Protein AF-U6L3A8-F1 (afdb_monomer_lite)

Radius of gyration: 32.04 Å; chains: 1; bounding box: 57×109×54 Å

Foldseek 3Di:
DPPVPVVVVPPDDDDDPDPVNVVVVVVVVVVVVVVVVVVVVVVVVVCVVVVHDPVRVVVVLVVCCVPPPVNVQQVVLVVVLVVCVVVVHHRDHGPDDDDPVCDPVNVVVLVVQLVVQLVVVVVVLVVVADPCCVDPVNVDPVSVVSSVVSSVVSNVVSVVVVVVVVVVVVVVVVVVVVVVVVVVVVVVVVVVVVVVVVVVVVPPVVVVPD

Organism: Eimeria tenella (NCBI:txid5802)

pLDDT: mean 77.24, std 14.74, range [38.75, 93.12]

Sequence (210 aa):
MTSNLLSSLNAKGRGRGGPQALRETMEAMSLQRMLLARLEAAEAAVLKRDNLSPRVFDSRCSRLAKTNPEVKELVAGLRQMYEDAMQGTLPLLPGLEVPEELTQERVLQILHKIQRRKEQKFKEILQATTERELSPEGASTAVTAQLQESNTEAEKSVLQEEQLLLQHERKQQQQQQQQQQRQQQEVELTPMVFLQAIAKHCRDPAFKAK

Secondary structure (DSSP, 8-state):
---STTGGGGSS-S----HHHHHHHHHHHHHHHHHHHHHHHHHHHHHHHTT--HHHHHHHHHHHHHH-HHHHHHHHHHHHHHHHHHHTS-PPPTT-PPPTT--HHHHHHHHHHHHHHHHHHHHHHHHHS-TTTTSTTT--HHHHHHHHHHHHHHHHHHHHHHHHHHHHHHHHHHHHHHHHHHHHHHHHHHHHHHHHHHHHHHT-TTGGG-

Structure (mmCIF, N/CA/C/O backbone):
data_AF-U6L3A8-F1
#
_entry.id   AF-U6L3A8-F1
#
loop_
_atom_site.group_PDB
_atom_site.id
_atom_site.type_symbol
_atom_site.label_atom_id
_atom_site.label_alt_id
_atom_site.label_comp_id
_atom_site.label_asym_id
_atom_site.label_entity_id
_atom_site.label_seq_id
_atom_site.pdbx_PDB_ins_code
_atom_site.Cartn_x
_atom_site.Cartn_y
_atom_site.Cartn_z
_atom_site.occupancy
_atom_site.B_iso_or_equiv
_atom_site.auth_seq_id
_atom_site.auth_comp_id
_atom_site.auth_asym_id
_atom_site.auth_atom_id
_atom_site.pdbx_PDB_model_num
ATOM 1 N N . MET A 1 1 ? 6.204 20.817 -17.358 1.00 40.56 1 MET A N 1
ATOM 2 C CA . MET A 1 1 ? 4.774 20.455 -17.469 1.00 40.56 1 MET A CA 1
ATOM 3 C C . MET A 1 1 ? 4.137 20.460 -16.078 1.00 40.56 1 MET A C 1
ATOM 5 O O . MET A 1 1 ? 3.848 19.411 -15.531 1.00 40.56 1 MET A O 1
ATOM 9 N N . THR A 1 2 ? 3.976 21.636 -15.467 1.00 42.34 2 THR A N 1
ATOM 10 C CA . THR A 1 2 ? 3.494 21.817 -14.076 1.00 42.34 2 THR A CA 1
ATOM 11 C C . THR A 1 2 ? 2.119 22.498 -14.016 1.00 42.34 2 THR A C 1
ATOM 13 O O . THR A 1 2 ? 1.678 22.932 -12.959 1.00 42.34 2 THR A O 1
ATOM 16 N N . SER A 1 3 ? 1.426 22.607 -15.154 1.00 44.12 3 SER A N 1
ATOM 17 C CA . SER A 1 3 ? 0.266 23.497 -15.306 1.00 44.12 3 SER A CA 1
ATOM 18 C C . SER A 1 3 ? -1.083 22.905 -14.870 1.00 44.12 3 SER A C 1
ATOM 20 O O . SER A 1 3 ? -2.064 23.640 -14.863 1.00 44.12 3 SER A O 1
ATOM 22 N N . ASN A 1 4 ? -1.168 21.620 -14.508 1.00 47.16 4 ASN A N 1
ATOM 23 C CA . ASN A 1 4 ? -2.472 20.946 -14.379 1.00 47.16 4 ASN A CA 1
ATOM 24 C C . ASN A 1 4 ? -3.002 20.825 -12.939 1.00 47.16 4 ASN A C 1
ATOM 26 O O . ASN A 1 4 ? -4.183 20.548 -12.758 1.00 47.16 4 ASN A O 1
ATOM 30 N N . LEU A 1 5 ? -2.180 21.071 -11.910 1.00 46.97 5 LEU A N 1
ATOM 31 C CA . LEU A 1 5 ? -2.615 20.968 -10.505 1.00 46.97 5 LEU A CA 1
ATOM 32 C C . LEU A 1 5 ? -3.339 22.223 -9.989 1.00 46.97 5 LEU A C 1
ATOM 34 O O . LEU A 1 5 ? -4.067 22.147 -9.007 1.00 46.97 5 LEU A O 1
ATOM 38 N N . LEU A 1 6 ? -3.185 23.369 -10.661 1.00 46.56 6 LEU A N 1
ATOM 39 C CA . LEU A 1 6 ? -3.931 24.592 -10.331 1.00 46.56 6 LEU A CA 1
ATOM 40 C C . LEU A 1 6 ? -5.336 24.604 -10.955 1.00 46.56 6 LEU A C 1
ATOM 42 O O . LEU A 1 6 ? -6.224 25.302 -10.474 1.00 46.56 6 LEU A O 1
ATOM 46 N N . SER A 1 7 ? -5.560 23.819 -12.010 1.00 44.38 7 SER A N 1
ATOM 47 C CA . SER A 1 7 ? -6.819 23.794 -12.764 1.00 44.38 7 SER A CA 1
ATOM 48 C C . SER A 1 7 ? -7.936 23.033 -12.041 1.00 44.38 7 SER A C 1
ATOM 50 O O . SER A 1 7 ? -9.111 23.342 -12.231 1.00 44.38 7 SER A O 1
ATOM 52 N N . SER A 1 8 ? -7.591 22.073 -11.177 1.00 43.50 8 SER A N 1
ATOM 53 C CA . SER A 1 8 ? -8.555 21.291 -10.390 1.00 43.50 8 SER A CA 1
ATOM 54 C C . SER A 1 8 ? -9.161 22.064 -9.210 1.00 43.50 8 SER A C 1
ATOM 56 O O . SER A 1 8 ? -10.187 21.643 -8.677 1.00 43.50 8 SER A O 1
ATOM 58 N N . LEU A 1 9 ? -8.604 23.227 -8.843 1.00 47.00 9 LEU A N 1
ATOM 59 C CA . LEU A 1 9 ? -9.111 24.075 -7.754 1.00 47.00 9 LEU A CA 1
ATOM 60 C C . LEU A 1 9 ? -10.377 24.869 -8.119 1.00 47.00 9 LEU A C 1
ATOM 62 O O . LEU A 1 9 ? -11.102 25.292 -7.224 1.00 47.00 9 LEU A O 1
ATOM 66 N N . ASN A 1 10 ? -10.690 25.042 -9.409 1.00 42.69 10 ASN A N 1
ATOM 67 C CA . ASN A 1 10 ? -11.867 25.812 -9.837 1.00 42.69 10 ASN A CA 1
ATOM 68 C C . ASN A 1 10 ? -13.128 24.967 -10.085 1.00 42.69 10 ASN A C 1
ATOM 70 O O . ASN A 1 10 ? -14.202 25.532 -10.281 1.00 42.69 10 ASN A O 1
ATOM 74 N N . ALA A 1 11 ? -13.035 23.632 -10.082 1.00 45.44 11 ALA A N 1
ATOM 75 C CA . ALA A 1 11 ? -14.128 22.774 -10.553 1.00 45.44 11 ALA A CA 1
ATOM 76 C C . ALA A 1 11 ? -15.026 22.176 -9.454 1.00 45.44 11 ALA A C 1
ATOM 78 O O . ALA A 1 11 ? -15.997 21.494 -9.778 1.00 45.44 11 ALA A O 1
ATOM 79 N N . LYS A 1 12 ? -14.769 22.420 -8.161 1.00 45.09 12 LYS A N 1
ATOM 80 C CA . LYS A 1 12 ? -15.583 21.822 -7.090 1.00 45.09 12 LYS A CA 1
ATOM 81 C C . LYS A 1 12 ? -16.014 22.857 -6.055 1.00 45.09 12 LYS A C 1
ATOM 83 O O . LYS A 1 12 ? -15.289 23.166 -5.127 1.00 45.09 12 LYS A O 1
ATOM 88 N N . GLY A 1 13 ? -17.227 23.370 -6.273 1.00 38.75 13 GLY A N 1
ATOM 89 C CA . GLY A 1 13 ? -18.189 23.770 -5.243 1.00 38.75 13 GLY A CA 1
ATOM 90 C C . GLY A 1 13 ? -17.737 24.800 -4.207 1.00 38.75 13 GLY A C 1
ATOM 91 O O . GLY A 1 13 ? -17.035 24.476 -3.263 1.00 38.75 13 GLY A O 1
ATOM 92 N N . ARG A 1 14 ? -18.273 26.020 -4.341 1.00 44.62 14 ARG A N 1
ATOM 93 C CA . ARG A 1 14 ? -18.441 27.060 -3.305 1.00 44.62 14 ARG A CA 1
ATOM 94 C C . ARG A 1 14 ? -18.271 26.557 -1.857 1.00 44.62 14 ARG A C 1
ATOM 96 O O . ARG A 1 14 ? -19.239 26.215 -1.188 1.00 44.62 14 ARG A O 1
ATOM 103 N N . GLY A 1 15 ? -17.047 26.621 -1.359 1.00 41.12 15 GLY A N 1
ATOM 104 C CA . GLY A 1 15 ? -16.695 26.480 0.046 1.00 41.12 15 GLY A CA 1
ATOM 105 C C . GLY A 1 15 ? -15.357 27.175 0.225 1.00 41.12 15 GLY A C 1
ATOM 106 O O . GLY A 1 15 ? -14.374 26.781 -0.390 1.00 41.12 15 GLY A O 1
ATOM 107 N N . ARG A 1 16 ? -15.333 28.288 0.962 1.00 44.75 16 ARG A N 1
ATOM 108 C CA . ARG A 1 16 ? -14.124 29.091 1.178 1.00 44.75 16 ARG A CA 1
ATOM 109 C C . ARG A 1 16 ? -13.019 28.198 1.753 1.00 44.75 16 ARG A C 1
ATOM 111 O O . ARG A 1 16 ? -13.125 27.782 2.902 1.00 44.75 16 ARG A O 1
ATOM 118 N N . GLY A 1 17 ? -11.968 27.933 0.977 1.00 44.31 17 GLY A N 1
ATOM 119 C CA . GLY A 1 17 ? -10.733 27.352 1.496 1.00 44.31 17 GLY A CA 1
ATOM 120 C C . GLY A 1 17 ? -10.137 28.320 2.513 1.00 44.31 17 GLY A C 1
ATOM 121 O O . GLY A 1 17 ? -9.684 29.404 2.148 1.00 44.31 17 GLY A O 1
ATOM 122 N N . GLY A 1 18 ? -10.231 27.982 3.797 1.00 50.25 18 GLY A N 1
ATOM 123 C CA . GLY A 1 18 ? -9.661 28.790 4.867 1.00 50.25 18 GLY A CA 1
ATOM 124 C C . GLY A 1 18 ? -8.124 28.803 4.818 1.00 50.25 18 GLY A C 1
ATOM 125 O O . GLY A 1 18 ? -7.518 27.949 4.167 1.00 50.25 18 GLY A O 1
ATOM 126 N N . PRO A 1 19 ? -7.470 29.730 5.542 1.00 57.72 19 PRO A N 1
ATOM 127 C CA . PRO A 1 19 ? -6.007 29.828 5.613 1.00 57.72 19 PRO A CA 1
ATOM 128 C C . PRO A 1 19 ? -5.298 28.527 6.046 1.00 57.72 19 PRO A C 1
ATOM 130 O O . PRO A 1 19 ? -4.136 28.327 5.703 1.00 57.72 19 PRO A O 1
ATOM 133 N N . GLN A 1 20 ? -5.995 27.615 6.736 1.00 53.12 20 GLN A N 1
ATOM 134 C CA . GLN A 1 20 ? -5.489 26.279 7.086 1.00 53.12 20 GLN A CA 1
ATOM 135 C C . GLN A 1 20 ? -5.298 25.358 5.871 1.00 53.12 20 GLN A C 1
ATOM 137 O O . GLN A 1 20 ? -4.241 24.751 5.753 1.00 53.12 20 GLN A O 1
ATOM 142 N N . ALA A 1 21 ? -6.234 25.331 4.915 1.00 58.06 21 ALA A N 1
ATOM 143 C CA . ALA A 1 21 ? -6.099 24.512 3.704 1.00 58.06 21 ALA A CA 1
ATOM 144 C C . ALA A 1 21 ? -4.911 24.975 2.838 1.00 58.06 21 ALA A C 1
ATOM 146 O O . ALA A 1 21 ? -4.171 24.171 2.276 1.00 58.06 21 ALA A O 1
ATOM 147 N N . LEU A 1 22 ? -4.674 26.290 2.779 1.00 62.28 22 LEU A N 1
ATOM 148 C CA . LEU A 1 22 ? -3.492 26.854 2.121 1.00 62.28 22 LEU A CA 1
ATOM 149 C C . LEU A 1 22 ? -2.195 26.434 2.825 1.00 62.28 22 LEU A C 1
ATOM 151 O O . LEU A 1 22 ? -1.239 26.045 2.161 1.00 62.28 22 LEU A O 1
ATOM 155 N N . ARG A 1 23 ? -2.166 26.444 4.159 1.00 63.69 23 ARG A N 1
ATOM 156 C CA . ARG A 1 23 ? -0.999 26.005 4.931 1.00 63.69 23 ARG A CA 1
ATOM 157 C C . ARG A 1 23 ? -0.697 24.517 4.731 1.00 63.69 23 ARG A C 1
ATOM 159 O O . ARG A 1 23 ? 0.444 24.178 4.440 1.00 63.69 23 ARG A O 1
ATOM 166 N N . GLU A 1 24 ? -1.710 23.659 4.790 1.00 63.34 24 GLU A N 1
ATOM 167 C CA . GLU A 1 24 ? -1.572 22.214 4.557 1.00 63.34 24 GLU A CA 1
ATOM 168 C C . GLU A 1 24 ? -1.047 21.912 3.145 1.00 63.34 24 GLU A C 1
ATOM 170 O O . GLU A 1 24 ? -0.140 21.097 2.973 1.00 63.34 24 GLU A O 1
ATOM 175 N N . THR A 1 25 ? -1.539 22.626 2.124 1.00 68.75 25 THR A N 1
ATOM 176 C CA . THR A 1 25 ? -1.018 22.478 0.753 1.00 68.75 25 THR A CA 1
ATOM 177 C C . THR A 1 25 ? 0.433 22.946 0.621 1.00 68.75 25 THR A C 1
ATOM 179 O O . THR A 1 25 ? 1.223 22.304 -0.073 1.00 68.75 25 THR A O 1
ATOM 182 N N . MET A 1 26 ? 0.824 24.023 1.309 1.00 67.69 26 MET A N 1
ATOM 183 C CA . MET A 1 26 ? 2.212 24.493 1.322 1.00 67.69 26 MET A CA 1
ATOM 184 C C . MET A 1 26 ? 3.149 23.517 2.042 1.00 67.69 26 MET A C 1
ATOM 186 O O . MET A 1 26 ? 4.251 23.260 1.555 1.00 67.69 26 MET A O 1
ATOM 190 N N . GLU A 1 27 ? 2.718 22.946 3.166 1.00 73.25 27 GLU A N 1
ATOM 191 C CA . GLU A 1 27 ? 3.478 21.944 3.919 1.00 73.25 27 GLU A CA 1
ATOM 192 C C . GLU A 1 27 ? 3.648 20.649 3.106 1.00 73.25 27 GLU A C 1
ATOM 194 O O . GLU A 1 27 ? 4.766 20.138 2.987 1.00 73.25 27 GLU A O 1
ATOM 199 N N . ALA A 1 28 ? 2.587 20.180 2.438 1.00 72.94 28 ALA A N 1
ATOM 200 C CA . ALA A 1 28 ? 2.649 19.033 1.531 1.00 72.94 28 ALA A CA 1
ATOM 201 C C . ALA A 1 28 ? 3.599 19.276 0.343 1.00 72.94 28 ALA A C 1
ATOM 203 O O . ALA A 1 28 ? 4.427 18.419 0.024 1.00 72.94 28 ALA A O 1
ATOM 204 N N . MET A 1 29 ? 3.545 20.459 -0.281 1.00 74.44 29 MET A N 1
ATOM 205 C CA . MET A 1 29 ? 4.478 20.827 -1.354 1.00 74.44 29 MET A CA 1
ATOM 206 C C . MET A 1 29 ? 5.928 20.914 -0.862 1.00 74.44 29 MET A C 1
ATOM 208 O O . MET A 1 29 ? 6.849 20.520 -1.580 1.00 74.44 29 MET A O 1
ATOM 212 N N . SER A 1 30 ? 6.148 21.406 0.360 1.00 77.44 30 SER A N 1
ATOM 213 C CA . SER A 1 30 ? 7.479 21.472 0.975 1.00 77.44 30 SER A CA 1
ATOM 214 C C . SER A 1 30 ? 8.069 20.074 1.185 1.00 77.44 30 SER A C 1
ATOM 216 O O . SER A 1 30 ? 9.208 19.812 0.791 1.00 77.44 30 SER A O 1
ATOM 218 N N . LEU A 1 31 ? 7.268 19.141 1.710 1.00 77.19 31 LEU A N 1
ATOM 219 C CA . LEU A 1 31 ? 7.648 17.734 1.865 1.00 77.19 31 LEU A CA 1
ATOM 220 C C . LEU A 1 31 ? 7.972 17.072 0.523 1.00 77.19 31 LEU A C 1
ATOM 222 O O . LEU A 1 31 ? 9.020 16.438 0.390 1.00 77.19 31 LEU A O 1
ATOM 226 N N . GLN A 1 32 ? 7.121 17.259 -0.489 1.00 79.56 32 GLN A N 1
ATOM 227 C CA . GLN A 1 32 ? 7.372 16.735 -1.836 1.00 79.56 32 GLN A CA 1
ATOM 228 C C . GLN A 1 32 ? 8.692 17.261 -2.407 1.00 79.56 32 GLN A C 1
ATOM 230 O O . GLN A 1 32 ? 9.489 16.496 -2.948 1.00 79.56 32 GLN A O 1
ATOM 235 N N . ARG A 1 33 ? 8.967 18.557 -2.237 1.00 82.31 33 ARG A N 1
ATOM 236 C CA . ARG A 1 33 ? 10.204 19.179 -2.715 1.00 82.31 33 ARG A CA 1
ATOM 237 C C . ARG A 1 33 ? 11.438 18.671 -1.972 1.00 82.31 33 ARG A C 1
ATOM 239 O O . ARG A 1 33 ? 12.468 18.449 -2.602 1.00 82.31 33 ARG A O 1
ATOM 246 N N . MET A 1 34 ? 11.336 18.452 -0.662 1.00 86.12 34 MET A N 1
ATOM 247 C CA . MET A 1 34 ? 12.413 17.855 0.132 1.00 86.12 34 MET A CA 1
ATOM 248 C C . MET A 1 34 ? 12.728 16.428 -0.340 1.00 86.12 34 MET A C 1
ATOM 250 O O . MET A 1 34 ? 13.897 16.085 -0.512 1.00 86.12 34 MET A O 1
ATOM 254 N N . LEU A 1 35 ? 11.703 15.605 -0.580 1.00 83.25 35 LEU A N 1
ATOM 255 C CA . LEU A 1 35 ? 11.878 14.238 -1.077 1.00 83.25 35 LEU A CA 1
ATOM 256 C C . LEU A 1 35 ? 12.526 14.219 -2.464 1.00 83.25 35 LEU A C 1
ATOM 258 O O . LEU A 1 35 ? 13.491 13.484 -2.665 1.00 83.25 35 LEU A O 1
ATOM 262 N N . LEU A 1 36 ? 12.057 15.067 -3.383 1.00 83.38 36 LEU A N 1
ATOM 263 C CA . LEU A 1 36 ? 12.663 15.217 -4.709 1.00 83.38 36 LEU A CA 1
ATOM 264 C C . LEU A 1 36 ? 14.135 15.624 -4.611 1.00 83.38 36 LEU A C 1
ATOM 266 O O . LEU A 1 36 ? 14.980 14.972 -5.212 1.00 83.38 36 LEU A O 1
ATOM 270 N N . ALA A 1 37 ? 14.466 16.612 -3.777 1.00 86.38 37 ALA A N 1
ATOM 271 C CA . ALA A 1 37 ? 15.849 17.044 -3.589 1.00 86.38 37 ALA A CA 1
ATOM 272 C C . ALA A 1 37 ? 16.752 15.920 -3.046 1.00 86.38 37 ALA A C 1
ATOM 274 O O . ALA A 1 37 ? 17.908 15.793 -3.449 1.00 86.38 37 ALA A O 1
ATOM 275 N N . ARG A 1 38 ? 16.236 15.073 -2.143 1.00 88.88 38 ARG A N 1
ATOM 276 C CA . ARG A 1 38 ? 16.978 13.904 -1.640 1.00 88.88 38 ARG A CA 1
ATOM 277 C C . ARG A 1 38 ? 17.195 12.853 -2.724 1.00 88.88 38 ARG A C 1
ATOM 279 O O . ARG A 1 38 ? 18.276 12.268 -2.772 1.00 88.88 38 ARG A O 1
ATOM 286 N N . LEU A 1 39 ? 16.197 12.619 -3.573 1.00 86.56 39 LEU A N 1
ATOM 287 C CA . LEU A 1 39 ? 16.307 11.694 -4.700 1.00 86.56 39 LEU A CA 1
ATOM 288 C C . LEU A 1 39 ? 17.318 12.200 -5.734 1.00 86.56 39 LEU A C 1
ATOM 290 O O . LEU A 1 39 ? 18.220 11.454 -6.101 1.00 86.56 39 LEU A O 1
ATOM 294 N N . GLU A 1 40 ? 17.244 13.476 -6.113 1.00 89.38 40 GLU A N 1
ATOM 295 C CA . GLU A 1 40 ? 18.197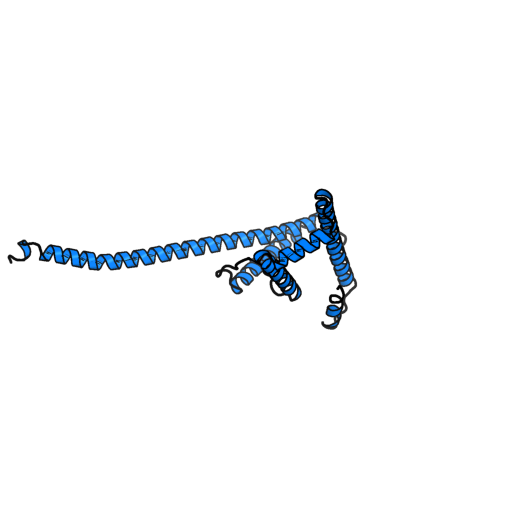 14.116 -7.028 1.00 89.38 40 GLU A CA 1
ATOM 296 C C . GLU A 1 40 ? 19.633 14.062 -6.482 1.00 89.38 40 GLU A C 1
ATOM 298 O O . GLU A 1 40 ? 20.578 13.767 -7.214 1.00 89.38 40 GLU A O 1
ATOM 303 N N . ALA A 1 41 ? 19.817 14.294 -5.177 1.00 90.19 41 ALA A N 1
ATOM 304 C CA . ALA A 1 41 ? 21.125 14.192 -4.536 1.00 90.19 41 ALA A CA 1
ATOM 305 C C . ALA A 1 41 ? 21.673 12.755 -4.549 1.00 90.19 41 ALA A C 1
ATOM 307 O O . ALA A 1 41 ? 22.864 12.551 -4.805 1.00 90.19 41 ALA A O 1
ATOM 308 N N . ALA A 1 42 ? 20.819 11.760 -4.290 1.00 88.25 42 ALA A N 1
ATOM 309 C CA . ALA A 1 42 ? 21.193 10.350 -4.344 1.00 88.25 42 ALA A CA 1
ATOM 310 C C . ALA A 1 42 ? 21.557 9.918 -5.773 1.00 88.25 42 ALA A C 1
ATOM 312 O O . ALA A 1 42 ? 22.589 9.278 -5.975 1.00 88.25 42 ALA A O 1
ATOM 313 N N . GLU A 1 43 ? 20.765 10.324 -6.767 1.00 87.56 43 GLU A N 1
ATOM 314 C CA . GLU A 1 43 ? 21.047 10.078 -8.181 1.00 87.56 43 GLU A CA 1
ATOM 315 C C . GLU A 1 43 ? 22.388 10.701 -8.585 1.00 87.56 43 GLU A C 1
ATOM 317 O O . GLU A 1 43 ? 23.261 10.014 -9.117 1.00 87.56 43 GLU A O 1
ATOM 322 N N . ALA A 1 44 ? 22.616 11.972 -8.243 1.00 88.81 44 ALA A N 1
ATOM 323 C CA . ALA A 1 44 ? 23.873 12.654 -8.526 1.00 88.81 44 ALA A CA 1
ATOM 324 C C . ALA A 1 44 ? 25.083 11.962 -7.873 1.00 88.81 44 ALA A C 1
ATOM 326 O O . ALA A 1 44 ? 26.166 11.942 -8.460 1.00 88.81 44 ALA A O 1
ATOM 327 N N . ALA A 1 45 ? 24.924 11.385 -6.677 1.00 90.06 45 ALA A N 1
ATOM 328 C CA . ALA A 1 45 ? 25.983 10.630 -6.010 1.00 90.06 45 ALA A CA 1
ATOM 329 C C . ALA A 1 45 ? 26.328 9.332 -6.759 1.00 90.06 45 ALA A C 1
ATOM 331 O O . ALA A 1 45 ? 27.509 9.039 -6.953 1.00 90.06 45 ALA A O 1
ATOM 332 N N . VAL A 1 46 ? 25.320 8.588 -7.228 1.00 89.06 46 VAL A N 1
ATOM 333 C CA . VAL A 1 46 ? 25.516 7.368 -8.033 1.00 89.06 46 VAL A CA 1
ATOM 334 C C . VAL A 1 46 ? 26.167 7.705 -9.375 1.00 89.06 46 VAL A C 1
ATOM 336 O O . VAL A 1 46 ? 27.171 7.097 -9.742 1.00 89.06 46 VAL A O 1
ATOM 339 N N . LEU A 1 47 ? 25.665 8.731 -10.069 1.00 90.81 47 LEU A N 1
ATOM 340 C CA . LEU A 1 47 ? 26.213 9.183 -11.350 1.00 90.81 47 LEU A CA 1
ATOM 341 C C . LEU A 1 47 ? 27.679 9.618 -11.233 1.00 90.81 47 LEU A C 1
ATOM 343 O O . LEU A 1 47 ? 28.490 9.270 -12.090 1.00 90.81 47 LEU A O 1
ATOM 347 N N . LYS A 1 48 ? 28.036 10.334 -10.158 1.00 91.44 48 LYS A N 1
ATOM 348 C CA . LYS A 1 48 ? 29.426 10.722 -9.874 1.00 91.44 48 LYS A CA 1
ATOM 349 C C . LYS A 1 48 ? 30.313 9.518 -9.577 1.00 91.44 48 LYS A C 1
ATOM 351 O O . LYS A 1 48 ? 31.428 9.470 -10.084 1.00 91.44 48 LYS A O 1
ATOM 356 N N . ARG A 1 49 ? 29.838 8.561 -8.772 1.00 91.69 49 ARG A N 1
ATOM 357 C CA . ARG A 1 49 ? 30.608 7.356 -8.422 1.00 91.69 49 ARG A CA 1
ATOM 358 C C . ARG A 1 49 ? 30.971 6.541 -9.660 1.00 91.69 49 ARG A C 1
ATOM 360 O O . ARG A 1 49 ? 32.103 6.084 -9.777 1.00 91.69 49 ARG A O 1
ATOM 367 N N . ASP A 1 50 ? 30.028 6.415 -10.588 1.00 88.19 50 ASP A N 1
ATOM 368 C CA . ASP A 1 50 ? 30.177 5.565 -11.768 1.00 88.19 50 ASP A CA 1
ATOM 369 C C . ASP A 1 50 ? 30.633 6.362 -13.016 1.00 88.19 50 ASP A C 1
ATOM 371 O O . ASP A 1 50 ? 30.644 5.828 -14.125 1.00 88.19 50 ASP A O 1
ATOM 375 N N . ASN A 1 51 ? 31.035 7.635 -12.849 1.00 90.00 51 ASN A N 1
ATOM 376 C CA . ASN A 1 51 ? 31.474 8.558 -13.910 1.00 90.00 51 ASN A CA 1
ATOM 377 C C . ASN A 1 51 ? 30.508 8.637 -15.110 1.00 90.00 51 ASN A C 1
ATOM 379 O O . ASN A 1 51 ? 30.917 8.687 -16.274 1.00 90.00 51 ASN A O 1
ATOM 383 N N . LEU A 1 52 ? 29.205 8.655 -14.833 1.00 89.69 52 LEU A N 1
ATOM 384 C CA . LEU A 1 52 ? 28.153 8.729 -15.843 1.00 89.69 52 LEU A CA 1
ATOM 385 C C . LEU A 1 52 ? 27.611 10.151 -15.963 1.00 89.69 52 LEU A C 1
ATOM 387 O O . LEU A 1 52 ? 27.338 10.826 -14.973 1.00 89.69 52 LEU A O 1
ATOM 391 N N . SER A 1 53 ? 27.397 10.604 -17.200 1.00 90.31 53 SER A N 1
ATOM 392 C CA . SER A 1 53 ? 26.680 11.857 -17.426 1.00 90.31 53 SER A CA 1
ATOM 393 C C . SER A 1 53 ? 25.164 11.642 -17.284 1.00 90.31 53 SER A C 1
ATOM 395 O O . SER A 1 53 ? 24.656 10.611 -17.743 1.00 90.31 53 SER A O 1
ATOM 397 N N . PRO A 1 54 ? 24.416 12.620 -16.733 1.00 87.31 54 PRO A N 1
ATOM 398 C CA . PRO A 1 54 ? 22.960 12.518 -16.578 1.00 87.31 54 PRO A CA 1
ATOM 399 C C . PRO A 1 54 ? 22.243 12.214 -17.900 1.00 87.31 54 PRO A C 1
ATOM 401 O O . PRO A 1 54 ? 21.420 11.312 -17.982 1.00 87.31 54 PRO A O 1
ATOM 404 N N . ARG A 1 55 ? 22.660 12.866 -18.996 1.00 89.06 55 ARG A N 1
ATOM 405 C CA . ARG A 1 55 ? 22.077 12.640 -20.332 1.00 89.06 55 ARG A CA 1
ATOM 406 C C . ARG A 1 55 ? 22.245 11.202 -20.822 1.00 89.06 55 ARG A C 1
ATOM 408 O O . ARG A 1 55 ? 21.354 10.658 -21.472 1.00 89.06 55 ARG A O 1
ATOM 415 N N . VAL A 1 56 ? 23.399 10.588 -20.551 1.00 88.31 56 VAL A N 1
ATOM 416 C CA . VAL A 1 56 ? 23.651 9.195 -20.942 1.00 88.31 56 VAL A CA 1
ATOM 417 C C . VAL A 1 56 ? 22.814 8.255 -20.081 1.00 88.31 56 VAL A C 1
ATOM 419 O O . VAL A 1 56 ? 22.238 7.312 -20.623 1.00 88.31 56 VAL A O 1
ATOM 422 N N . PHE A 1 57 ? 22.696 8.527 -18.783 1.00 87.88 57 PHE A N 1
ATOM 423 C CA . PHE A 1 57 ? 21.837 7.773 -17.875 1.00 87.88 57 PHE A CA 1
ATOM 424 C C . PHE A 1 57 ? 20.363 7.820 -18.305 1.00 87.88 57 PHE A C 1
ATOM 426 O O . PHE A 1 57 ? 19.787 6.767 -18.577 1.00 87.88 57 PHE A O 1
ATOM 433 N N . ASP A 1 58 ? 19.806 9.010 -18.539 1.00 88.19 58 ASP A N 1
ATOM 434 C CA . ASP A 1 58 ? 18.428 9.195 -19.018 1.00 88.19 58 ASP A CA 1
ATOM 435 C C . ASP A 1 58 ? 18.166 8.460 -20.333 1.00 88.19 58 ASP A C 1
ATOM 437 O O . ASP A 1 58 ? 17.128 7.815 -20.513 1.00 88.19 58 ASP A O 1
ATOM 441 N N . SER A 1 59 ? 19.126 8.518 -21.263 1.00 89.31 59 SE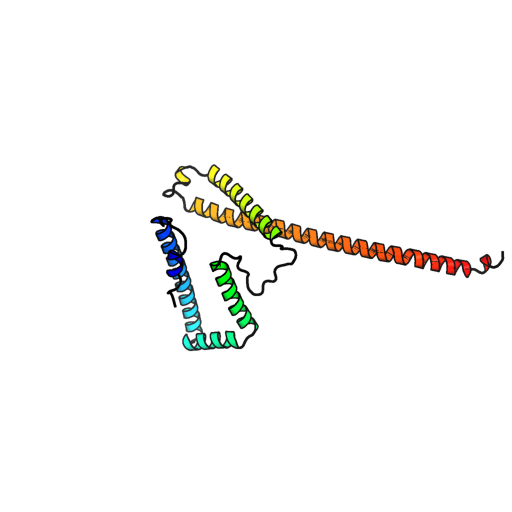R A N 1
ATOM 442 C CA . SER A 1 59 ? 19.019 7.819 -22.545 1.00 89.31 59 SER A CA 1
ATOM 443 C C . SER A 1 59 ? 18.984 6.298 -22.367 1.00 89.31 59 SER A C 1
ATOM 445 O O . SER A 1 59 ? 18.227 5.609 -23.055 1.00 89.31 59 SER A O 1
ATOM 447 N N . ARG A 1 60 ? 19.762 5.763 -21.414 1.00 88.62 60 ARG A N 1
ATOM 448 C CA . ARG A 1 60 ? 19.804 4.333 -21.089 1.00 88.62 60 ARG A CA 1
ATOM 449 C C . ARG A 1 60 ? 18.517 3.896 -20.400 1.00 88.62 60 ARG A C 1
ATOM 451 O O . ARG A 1 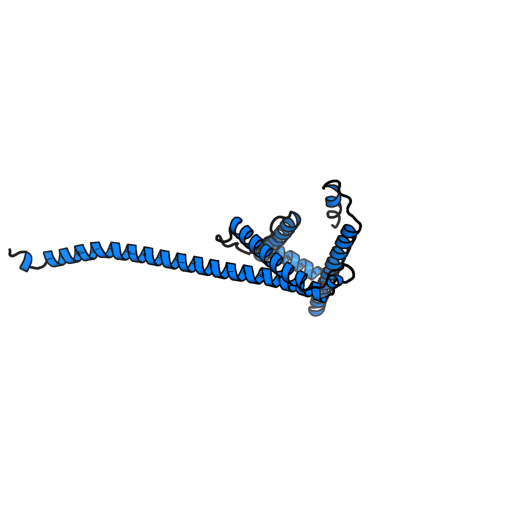60 ? 17.966 2.883 -20.816 1.00 88.62 60 ARG A O 1
ATOM 458 N N . CYS A 1 61 ? 18.009 4.671 -19.444 1.00 86.81 61 CYS A N 1
ATOM 459 C CA . CYS A 1 61 ? 16.728 4.428 -18.777 1.00 86.81 61 CYS A CA 1
ATOM 460 C C . CYS A 1 61 ? 15.564 4.463 -19.776 1.00 86.81 61 CYS A C 1
ATOM 462 O O . CYS A 1 61 ? 14.755 3.539 -19.831 1.00 86.81 61 CYS A O 1
ATOM 464 N N . SER A 1 62 ? 15.535 5.472 -20.651 1.00 87.69 62 SER A N 1
ATOM 465 C CA . SER A 1 62 ? 14.519 5.610 -21.703 1.00 87.69 62 SER A CA 1
ATOM 466 C C . SER A 1 62 ? 14.574 4.474 -22.721 1.00 87.69 62 SER A C 1
ATOM 468 O O . SER A 1 62 ? 13.539 4.014 -23.202 1.00 87.69 62 SER A O 1
ATOM 470 N N . ARG A 1 63 ? 15.778 4.007 -23.069 1.00 90.44 63 ARG A N 1
ATOM 471 C CA . ARG A 1 63 ? 15.951 2.827 -23.918 1.00 90.44 63 ARG A CA 1
ATOM 472 C C . ARG A 1 63 ? 15.469 1.577 -23.192 1.00 90.44 63 ARG A C 1
ATOM 474 O O . ARG A 1 63 ? 14.674 0.834 -23.755 1.00 90.44 63 ARG A O 1
ATOM 481 N N . LEU A 1 64 ? 15.878 1.365 -21.944 1.00 88.75 64 LEU A N 1
ATOM 482 C CA . LEU A 1 64 ? 15.488 0.198 -21.155 1.00 88.75 64 LEU A CA 1
ATOM 483 C C . LEU A 1 64 ? 13.962 0.094 -21.016 1.00 88.75 64 LEU A C 1
ATOM 485 O O . LEU A 1 64 ? 13.411 -0.963 -21.298 1.00 88.75 64 LEU A O 1
ATOM 489 N N . ALA A 1 65 ? 13.283 1.209 -20.734 1.00 86.56 65 ALA A N 1
ATOM 490 C CA . ALA A 1 65 ? 11.823 1.285 -20.660 1.00 86.56 65 ALA A CA 1
ATOM 491 C C . ALA A 1 65 ? 11.099 0.949 -21.979 1.00 86.56 65 ALA A C 1
ATOM 493 O O . ALA A 1 65 ? 9.919 0.612 -21.965 1.00 86.56 65 ALA A O 1
ATOM 494 N N . LYS A 1 66 ? 11.779 1.048 -23.130 1.00 88.38 66 LYS A N 1
ATOM 495 C CA . LYS A 1 66 ? 11.229 0.667 -24.443 1.00 88.38 66 LYS A CA 1
ATOM 496 C C . LYS A 1 66 ? 11.579 -0.761 -24.850 1.00 88.38 66 LYS A C 1
ATOM 498 O O . LYS A 1 66 ? 10.811 -1.376 -25.581 1.00 88.38 66 LYS A O 1
ATOM 503 N N . THR A 1 67 ? 12.753 -1.243 -24.442 1.00 89.31 67 THR A N 1
ATOM 504 C CA . THR A 1 67 ? 13.325 -2.502 -24.948 1.00 89.31 67 THR A CA 1
ATOM 505 C C . THR A 1 67 ? 13.020 -3.689 -24.041 1.00 89.31 67 THR A C 1
ATOM 507 O O . THR A 1 67 ? 12.887 -4.799 -24.543 1.00 89.31 67 THR A O 1
ATOM 510 N N . ASN A 1 68 ? 12.918 -3.478 -22.725 1.00 93.12 68 ASN A N 1
ATOM 511 C CA . ASN A 1 68 ? 12.622 -4.541 -21.772 1.00 93.12 68 ASN A CA 1
ATOM 512 C C . ASN A 1 68 ? 11.102 -4.582 -21.490 1.00 93.12 68 ASN A C 1
ATOM 514 O O . ASN A 1 68 ? 10.554 -3.560 -21.063 1.00 93.12 68 ASN A O 1
ATOM 518 N N . PRO A 1 69 ? 10.421 -5.721 -21.728 1.00 88.81 69 PRO A N 1
ATOM 519 C CA . PRO A 1 69 ? 8.978 -5.847 -21.524 1.00 88.81 69 PRO A CA 1
ATOM 520 C C . PRO A 1 69 ? 8.564 -5.659 -20.058 1.00 88.81 69 PRO A C 1
ATOM 522 O O . PRO A 1 69 ? 7.622 -4.916 -19.802 1.00 88.81 69 PRO A O 1
ATOM 525 N N . GLU A 1 70 ? 9.311 -6.212 -19.100 1.00 87.25 70 GLU A N 1
ATOM 526 C CA . GLU A 1 70 ? 9.014 -6.094 -17.664 1.00 87.25 70 GLU A CA 1
ATOM 527 C C . GLU A 1 70 ? 9.097 -4.635 -17.201 1.00 87.25 70 GLU A C 1
ATOM 529 O O . GLU A 1 70 ? 8.213 -4.121 -16.519 1.00 87.25 70 GLU A O 1
ATOM 534 N N . VAL A 1 71 ? 10.144 -3.920 -17.627 1.00 88.31 71 VAL A N 1
ATOM 535 C CA . VAL A 1 71 ? 10.321 -2.498 -17.285 1.00 88.31 71 VAL A CA 1
ATOM 536 C C . VAL A 1 71 ? 9.227 -1.650 -17.932 1.00 88.31 71 VAL A C 1
ATOM 538 O O . VAL A 1 71 ? 8.751 -0.687 -17.333 1.00 88.31 71 VAL A O 1
ATOM 541 N N . LYS A 1 72 ? 8.808 -2.000 -19.149 1.00 88.25 72 LYS A N 1
ATOM 542 C CA . LYS A 1 72 ? 7.723 -1.313 -19.851 1.00 88.25 72 LYS A CA 1
ATOM 543 C C . LYS A 1 72 ? 6.388 -1.481 -19.122 1.00 88.25 72 LYS A C 1
ATOM 545 O O . LYS A 1 72 ? 5.685 -0.487 -18.938 1.00 88.25 72 LYS A O 1
ATOM 550 N N . GLU A 1 73 ? 6.058 -2.698 -18.697 1.00 87.94 73 GLU A N 1
ATOM 551 C CA . GLU A 1 73 ? 4.856 -2.996 -17.908 1.00 87.94 73 GLU A CA 1
ATOM 552 C C . GLU A 1 73 ? 4.890 -2.297 -16.550 1.00 87.94 73 GLU A C 1
ATOM 554 O O . GLU A 1 73 ? 3.913 -1.655 -16.169 1.00 87.94 73 GLU A O 1
ATOM 559 N N . LEU A 1 74 ? 6.038 -2.312 -15.870 1.00 89.19 74 LEU A N 1
ATOM 560 C CA . LEU A 1 74 ? 6.223 -1.612 -14.602 1.00 89.19 74 LEU A CA 1
ATOM 561 C C . LEU A 1 74 ? 6.002 -0.099 -14.753 1.00 89.19 74 LEU A C 1
ATOM 563 O O . LEU A 1 74 ? 5.271 0.503 -13.972 1.00 89.19 74 LEU A O 1
ATOM 567 N N . VAL A 1 75 ? 6.599 0.531 -15.771 1.00 88.00 75 VAL A N 1
ATOM 568 C CA . VAL A 1 75 ? 6.433 1.974 -16.027 1.00 88.00 75 VAL A CA 1
ATOM 569 C C . VAL A 1 75 ? 4.983 2.313 -16.370 1.00 88.00 75 VAL A C 1
ATOM 571 O O . VAL A 1 75 ? 4.478 3.340 -15.916 1.00 88.00 75 VAL A O 1
ATOM 574 N N . ALA A 1 76 ? 4.312 1.477 -17.165 1.00 89.12 76 ALA A N 1
ATOM 575 C CA . ALA A 1 76 ? 2.908 1.672 -17.506 1.00 89.12 76 ALA A CA 1
ATOM 576 C C . ALA A 1 76 ? 2.008 1.539 -16.270 1.00 89.12 76 ALA A C 1
ATOM 578 O O . ALA A 1 76 ? 1.206 2.430 -15.997 1.00 89.12 76 ALA A O 1
ATOM 579 N N . GLY A 1 77 ? 2.187 0.482 -15.481 1.00 90.25 77 GLY A N 1
ATOM 580 C CA . GLY A 1 77 ? 1.371 0.250 -14.299 1.00 90.25 77 GLY A CA 1
ATOM 581 C C . GLY A 1 77 ? 1.650 1.235 -13.160 1.00 90.25 77 GLY A C 1
ATOM 582 O O . GLY A 1 77 ? 0.716 1.633 -12.479 1.00 90.25 77 GLY A O 1
ATOM 583 N N . LEU A 1 78 ? 2.879 1.744 -13.003 1.00 89.69 78 LEU A N 1
ATOM 584 C CA . LEU A 1 78 ? 3.164 2.837 -12.059 1.00 89.69 78 LEU A CA 1
ATOM 585 C C . LEU A 1 78 ? 2.443 4.138 -12.441 1.00 89.69 78 LEU A C 1
ATOM 587 O O . LEU A 1 78 ? 2.006 4.879 -11.561 1.00 89.69 78 LEU A O 1
ATOM 591 N N . ARG A 1 79 ? 2.313 4.427 -13.742 1.00 89.69 79 ARG A N 1
ATOM 592 C CA . ARG A 1 79 ? 1.533 5.581 -14.216 1.00 89.69 79 ARG A CA 1
ATOM 593 C C . ARG A 1 79 ? 0.050 5.395 -13.933 1.00 89.69 79 ARG A C 1
ATOM 595 O O . ARG A 1 79 ? -0.553 6.316 -13.396 1.00 89.69 79 ARG A O 1
ATOM 602 N N . GLN A 1 80 ? -0.488 4.211 -14.223 1.00 90.38 80 GLN A N 1
ATOM 603 C CA . GLN A 1 80 ? -1.880 3.878 -13.923 1.00 90.38 80 GLN A CA 1
ATOM 604 C C . GLN A 1 80 ? -2.163 3.998 -12.423 1.00 90.38 80 GLN A C 1
ATOM 606 O O . GLN A 1 80 ? -3.081 4.702 -12.030 1.00 90.38 80 GLN A O 1
ATOM 611 N N . MET A 1 81 ? -1.301 3.420 -11.583 1.00 90.56 81 MET A N 1
ATOM 612 C CA . MET A 1 81 ? -1.389 3.504 -10.125 1.00 90.56 81 MET A CA 1
ATOM 613 C C . MET A 1 81 ? -1.428 4.960 -9.631 1.00 90.56 81 MET A C 1
ATOM 615 O O . MET A 1 81 ? -2.192 5.297 -8.729 1.00 90.56 81 MET A O 1
ATOM 619 N N . TYR A 1 82 ? -0.617 5.844 -1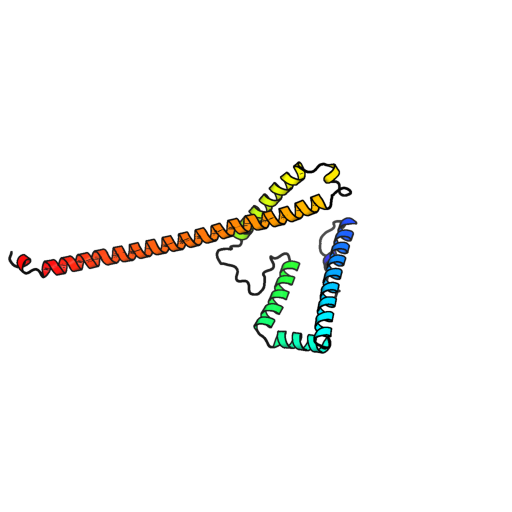0.218 1.00 86.88 82 TYR A N 1
ATOM 620 C CA . TYR A 1 82 ? -0.651 7.271 -9.893 1.00 86.88 82 TYR A CA 1
ATOM 621 C C . TYR A 1 82 ? -1.969 7.933 -10.319 1.00 86.88 82 TYR A C 1
ATOM 623 O O . TYR A 1 82 ? -2.542 8.715 -9.561 1.00 86.88 82 TYR A O 1
ATOM 631 N N . GLU A 1 83 ? -2.457 7.623 -11.518 1.00 89.12 83 GLU A N 1
ATOM 632 C CA . GLU A 1 83 ? -3.726 8.138 -12.033 1.00 89.12 83 GLU A CA 1
ATOM 633 C C . GLU A 1 83 ? -4.912 7.679 -11.182 1.00 89.12 83 GLU A C 1
ATOM 635 O O . GLU A 1 83 ? -5.750 8.504 -10.817 1.00 89.12 83 GLU A O 1
ATOM 640 N N . ASP A 1 84 ? -4.923 6.411 -10.777 1.00 86.75 84 ASP A N 1
ATOM 641 C CA . ASP A 1 84 ? -5.939 5.839 -9.902 1.00 86.75 84 ASP A CA 1
ATOM 642 C C . ASP A 1 84 ? -5.968 6.578 -8.557 1.00 86.75 84 ASP A C 1
ATOM 644 O O . ASP A 1 84 ? -7.026 7.020 -8.103 1.00 86.75 84 ASP A O 1
ATOM 648 N N . ALA A 1 85 ? -4.795 6.800 -7.952 1.00 84.25 85 ALA A N 1
ATOM 649 C CA . ALA A 1 85 ? -4.678 7.555 -6.708 1.00 84.25 85 ALA A CA 1
ATOM 650 C C . ALA A 1 85 ? -5.205 8.993 -6.856 1.00 84.25 85 ALA A C 1
ATOM 652 O O . ALA A 1 85 ? -5.914 9.492 -5.980 1.00 84.25 85 ALA A O 1
ATOM 653 N N . MET A 1 86 ? -4.903 9.653 -7.979 1.00 80.81 86 MET A N 1
ATOM 654 C CA . MET A 1 86 ? -5.386 11.006 -8.277 1.00 80.81 86 MET A CA 1
ATOM 655 C C . MET A 1 86 ? -6.902 11.065 -8.506 1.00 80.81 86 MET A C 1
ATOM 657 O O . MET A 1 86 ? -7.523 12.092 -8.226 1.00 80.81 86 MET A O 1
ATOM 661 N N . GLN A 1 87 ? -7.505 9.983 -8.998 1.00 83.69 87 GLN A N 1
ATOM 662 C CA . GLN A 1 87 ? -8.951 9.860 -9.205 1.00 83.69 87 GLN A CA 1
ATOM 663 C C . GLN A 1 87 ? -9.701 9.403 -7.944 1.00 83.69 87 GLN A C 1
ATOM 665 O O . GLN A 1 87 ? -10.932 9.438 -7.916 1.00 83.69 87 GLN A O 1
ATOM 670 N N . GLY A 1 88 ? -8.981 9.020 -6.885 1.00 80.06 88 GLY A N 1
ATOM 671 C CA . GLY A 1 88 ? -9.563 8.484 -5.654 1.00 80.06 88 GLY A CA 1
ATOM 672 C C . GLY A 1 88 ? -10.024 7.029 -5.777 1.00 80.06 88 GLY A C 1
ATOM 673 O O . GLY A 1 88 ? -10.752 6.542 -4.913 1.00 80.06 88 GLY A O 1
ATOM 674 N N . THR A 1 89 ? -9.618 6.333 -6.837 1.00 78.12 89 THR A N 1
ATOM 675 C CA . THR A 1 89 ? -9.743 4.877 -6.960 1.00 78.12 89 THR A CA 1
ATOM 676 C C . THR A 1 89 ? -8.568 4.203 -6.257 1.00 78.12 89 THR A C 1
ATOM 678 O O . THR A 1 89 ? -7.488 4.781 -6.168 1.00 78.12 89 THR A O 1
ATOM 681 N N . LEU A 1 90 ? -8.768 2.992 -5.724 1.00 78.38 90 LEU A N 1
ATOM 682 C CA . LEU A 1 90 ? -7.722 2.271 -4.992 1.00 78.38 90 LEU A CA 1
ATOM 683 C C . LEU A 1 90 ? -6.541 1.962 -5.934 1.00 78.38 90 LEU A C 1
ATOM 685 O O . LEU A 1 90 ? -6.718 1.159 -6.850 1.00 78.38 90 LEU A O 1
ATOM 689 N N . PRO A 1 91 ? -5.355 2.558 -5.724 1.00 85.75 91 PRO A N 1
ATOM 690 C CA . PRO A 1 91 ? -4.213 2.322 -6.593 1.00 85.75 91 PRO A CA 1
ATOM 691 C C . PRO A 1 91 ? -3.636 0.925 -6.345 1.00 85.75 91 PRO A C 1
ATOM 693 O O . PRO A 1 91 ? -3.349 0.558 -5.203 1.00 85.75 91 PRO A O 1
ATOM 696 N N . LEU A 1 92 ? -3.443 0.149 -7.413 1.00 83.06 92 LEU A N 1
ATOM 697 C CA . LEU A 1 92 ? -2.856 -1.190 -7.336 1.00 83.06 92 LEU A CA 1
ATOM 698 C C . LEU A 1 92 ? -1.386 -1.169 -7.749 1.00 83.06 92 LEU A C 1
ATOM 700 O O . LEU A 1 92 ? -1.003 -0.521 -8.724 1.00 83.06 92 LEU A O 1
ATOM 704 N N . LEU A 1 93 ? -0.557 -1.903 -7.005 1.00 84.56 93 LEU A N 1
ATOM 705 C CA . LEU A 1 93 ? 0.855 -2.043 -7.334 1.00 84.56 93 LEU A CA 1
ATOM 706 C C . LEU A 1 93 ? 0.999 -2.874 -8.625 1.00 84.56 93 LEU A C 1
ATOM 708 O O . LEU A 1 93 ? 0.438 -3.970 -8.702 1.00 84.56 93 LEU A O 1
ATOM 712 N N . PRO A 1 94 ? 1.760 -2.406 -9.629 1.00 84.56 94 PRO A N 1
ATOM 713 C CA . PRO A 1 94 ? 1.999 -3.183 -10.839 1.00 84.56 94 PRO A CA 1
ATOM 714 C C . PRO A 1 94 ? 2.690 -4.513 -10.537 1.00 84.56 94 PRO A C 1
ATOM 716 O O . PRO A 1 94 ? 3.639 -4.563 -9.756 1.00 84.56 94 PRO A O 1
ATOM 719 N N . GLY A 1 95 ? 2.221 -5.581 -11.185 1.00 79.12 95 GLY A N 1
ATOM 720 C CA . GLY A 1 95 ? 2.729 -6.942 -10.983 1.00 79.12 95 GLY A CA 1
ATOM 721 C C . GLY A 1 95 ? 2.205 -7.633 -9.721 1.00 79.12 95 GLY A C 1
ATOM 722 O O . GLY A 1 95 ? 2.603 -8.760 -9.443 1.00 79.12 95 GLY A O 1
ATOM 723 N N . LEU A 1 96 ? 1.320 -6.986 -8.956 1.00 80.12 96 LEU A N 1
ATOM 724 C CA . LEU A 1 96 ? 0.631 -7.622 -7.843 1.00 80.12 96 LEU A CA 1
ATOM 725 C C . LEU A 1 96 ? -0.652 -8.291 -8.347 1.00 80.12 96 LEU A C 1
ATOM 727 O O . LEU A 1 96 ? -1.590 -7.616 -8.770 1.00 80.12 96 LEU A O 1
ATOM 731 N N . GLU A 1 97 ? -0.707 -9.615 -8.269 1.00 74.00 97 GLU A N 1
ATOM 732 C CA . GLU A 1 97 ? -1.954 -10.349 -8.462 1.00 74.00 97 GLU A CA 1
ATOM 733 C C . GLU A 1 97 ? -2.796 -10.235 -7.191 1.00 74.00 97 GLU A C 1
ATOM 735 O O . GLU A 1 97 ? -2.355 -10.589 -6.094 1.00 74.00 97 GLU A O 1
ATOM 740 N N . VAL A 1 98 ? -4.008 -9.696 -7.331 1.00 73.44 98 VAL A N 1
ATOM 741 C CA . VAL A 1 98 ? -4.969 -9.655 -6.230 1.00 73.44 98 VAL A CA 1
ATOM 742 C C . VAL A 1 98 ? -5.547 -11.063 -6.080 1.00 73.44 98 VAL A C 1
ATOM 744 O O . VAL A 1 98 ? -6.116 -11.570 -7.048 1.00 73.44 98 VAL A O 1
ATOM 747 N N . PRO A 1 99 ? -5.412 -11.708 -4.908 1.00 78.94 99 PRO A N 1
ATOM 748 C CA . PRO A 1 99 ? -5.986 -13.031 -4.690 1.00 78.94 99 PRO A CA 1
ATOM 749 C C . PRO A 1 99 ? -7.505 -13.007 -4.897 1.00 78.94 99 PRO A C 1
ATOM 751 O O . PRO A 1 99 ? -8.162 -12.052 -4.476 1.00 78.94 99 PRO A O 1
ATOM 754 N N . GLU A 1 100 ? -8.073 -14.053 -5.503 1.00 78.56 100 GLU A N 1
ATOM 755 C CA . GLU A 1 100 ? -9.521 -14.145 -5.768 1.00 78.56 100 GLU A CA 1
ATOM 756 C C . GLU A 1 100 ? -10.356 -14.071 -4.481 1.00 78.56 100 GLU A C 1
ATOM 758 O O . GLU A 1 100 ? -11.490 -13.590 -4.490 1.00 78.56 100 GLU A O 1
ATOM 763 N N . GLU A 1 101 ? -9.785 -14.496 -3.351 1.00 77.38 101 GLU A N 1
ATOM 764 C CA . GLU A 1 101 ? -10.444 -14.435 -2.047 1.00 77.38 101 GLU A CA 1
ATOM 765 C C . GLU A 1 101 ? -10.592 -12.992 -1.532 1.00 77.38 101 GLU A C 1
ATOM 767 O O . GLU A 1 101 ? -11.424 -12.714 -0.664 1.00 77.38 101 GLU A O 1
ATOM 772 N N . LEU A 1 102 ? -9.803 -12.052 -2.066 1.00 79.19 102 LEU A N 1
ATOM 773 C CA . LEU A 1 102 ? -9.804 -10.648 -1.671 1.00 79.19 102 LEU A CA 1
ATOM 774 C C . LEU A 1 102 ? -10.844 -9.847 -2.470 1.00 79.19 102 LEU A C 1
ATOM 776 O O . LEU A 1 102 ? -10.530 -8.902 -3.195 1.00 79.19 102 LEU A O 1
ATOM 780 N N . THR A 1 103 ? -12.113 -10.226 -2.325 1.00 83.75 103 THR A N 1
ATOM 781 C CA . THR A 1 103 ? -13.229 -9.531 -2.977 1.00 83.75 103 THR A CA 1
ATOM 782 C C . THR A 1 103 ? -13.372 -8.093 -2.471 1.00 83.75 103 THR A C 1
ATOM 784 O O . THR A 1 103 ? -12.966 -7.760 -1.354 1.00 83.75 103 THR A O 1
ATOM 787 N N . GLN A 1 104 ? -14.015 -7.227 -3.261 1.00 80.06 104 GLN A N 1
ATOM 788 C CA . GLN A 1 104 ? -14.271 -5.836 -2.866 1.00 80.06 104 GLN A CA 1
ATOM 789 C C . GLN A 1 104 ? -15.005 -5.740 -1.516 1.00 80.06 104 GLN A C 1
ATOM 791 O O . GLN A 1 104 ? -14.672 -4.898 -0.683 1.00 80.06 104 GLN A O 1
ATOM 796 N N . GLU A 1 105 ? -15.965 -6.633 -1.265 1.00 84.69 105 GLU A N 1
ATOM 797 C CA . GLU A 1 105 ? -16.675 -6.710 0.013 1.00 84.69 105 GLU A CA 1
ATOM 798 C C . GLU A 1 105 ? -15.736 -7.062 1.167 1.00 84.69 105 GLU A C 1
ATOM 800 O O . GLU A 1 105 ? -15.796 -6.432 2.225 1.00 84.69 105 GLU A O 1
ATOM 805 N N . ARG A 1 106 ? -14.827 -8.025 0.969 1.00 84.44 106 ARG A N 1
ATOM 806 C CA . ARG A 1 106 ? -13.862 -8.400 2.003 1.00 84.44 106 ARG A CA 1
ATOM 807 C C . ARG A 1 106 ? -12.868 -7.275 2.265 1.00 84.44 106 ARG A C 1
ATOM 809 O O . ARG A 1 106 ? -12.600 -6.982 3.425 1.00 84.44 106 ARG A O 1
ATOM 816 N N . VAL A 1 107 ? -12.396 -6.577 1.231 1.00 85.62 107 VAL A N 1
ATOM 817 C CA . VAL A 1 107 ? -11.551 -5.380 1.390 1.00 85.62 107 VAL A CA 1
ATOM 818 C C . VAL A 1 107 ? -12.262 -4.321 2.234 1.00 85.62 107 VAL A C 1
ATOM 820 O O . VAL A 1 107 ? -11.675 -3.799 3.180 1.00 85.62 107 VAL A O 1
ATOM 823 N N . LEU A 1 108 ? -13.541 -4.044 1.965 1.00 87.50 108 LEU A N 1
ATOM 824 C CA . LEU A 1 108 ? -14.328 -3.105 2.769 1.00 87.50 108 LEU A CA 1
ATOM 825 C C . LEU A 1 108 ? -14.482 -3.570 4.223 1.00 87.50 108 LEU A C 1
ATOM 827 O O . LEU A 1 108 ? -14.378 -2.753 5.139 1.00 87.50 108 LEU A O 1
ATOM 831 N N . GLN A 1 109 ? -14.673 -4.869 4.460 1.00 89.19 109 GLN A N 1
ATOM 832 C CA . GLN A 1 109 ? -14.712 -5.431 5.814 1.00 89.19 109 GLN A CA 1
ATOM 833 C C . GLN A 1 109 ? -13.375 -5.256 6.543 1.00 89.19 109 GLN A C 1
ATOM 835 O O . GLN A 1 109 ? -13.369 -4.847 7.705 1.00 89.19 109 GLN A O 1
ATOM 840 N N . ILE A 1 110 ? -12.251 -5.516 5.868 1.00 89.50 110 ILE A N 1
ATOM 841 C CA . ILE A 1 110 ? -10.901 -5.320 6.414 1.00 89.50 110 ILE A CA 1
ATOM 842 C C . ILE A 1 110 ? -10.693 -3.844 6.766 1.00 89.50 110 ILE A C 1
ATOM 844 O O . ILE A 1 110 ? -10.315 -3.532 7.894 1.00 89.50 110 ILE A O 1
ATOM 848 N N . LEU A 1 111 ? -11.007 -2.927 5.846 1.00 88.00 111 LEU A N 1
ATOM 849 C CA . LEU A 1 111 ? -10.898 -1.483 6.077 1.00 88.00 111 LEU A CA 1
ATOM 850 C C . LEU A 1 111 ? -11.767 -1.028 7.254 1.00 88.00 111 LEU A C 1
ATOM 852 O O . LEU A 1 111 ? -11.309 -0.260 8.100 1.00 88.00 111 LEU A O 1
ATOM 856 N N . HIS A 1 112 ? -12.993 -1.539 7.363 1.00 90.94 112 HIS A N 1
ATOM 857 C CA . HIS A 1 112 ? -13.871 -1.239 8.490 1.00 90.94 112 HIS A CA 1
ATOM 858 C C . HIS A 1 112 ? -13.308 -1.771 9.821 1.00 90.94 112 HIS A C 1
ATOM 860 O O . HIS A 1 112 ? -13.331 -1.053 10.824 1.00 90.94 112 HIS A O 1
ATOM 866 N N . LYS A 1 113 ? -12.749 -2.992 9.848 1.00 92.31 113 LYS A N 1
ATOM 867 C CA . LYS A 1 113 ? -12.074 -3.553 11.035 1.00 92.31 113 LYS A CA 1
ATOM 868 C C . LYS A 1 113 ? -10.861 -2.716 11.446 1.00 92.31 113 LYS A C 1
ATOM 870 O O . LYS A 1 113 ? -10.711 -2.411 12.630 1.00 92.31 113 LYS A O 1
ATOM 875 N N . ILE A 1 114 ? -10.040 -2.309 10.477 1.00 91.62 114 ILE A N 1
ATOM 876 C CA . ILE A 1 114 ? -8.901 -1.407 10.684 1.00 91.62 114 ILE A CA 1
ATOM 877 C C . ILE A 1 114 ? -9.384 -0.098 11.311 1.00 91.62 114 ILE A C 1
ATOM 879 O O . ILE A 1 114 ? -8.882 0.300 12.361 1.00 91.62 114 ILE A O 1
ATOM 883 N N . GLN A 1 115 ? -10.389 0.543 10.714 1.00 90.56 115 GLN A N 1
ATOM 884 C CA . GLN A 1 115 ? -10.898 1.826 11.187 1.00 90.56 115 GLN A CA 1
ATOM 885 C C . GLN A 1 115 ? -11.457 1.729 12.611 1.00 90.56 115 GLN A C 1
ATOM 887 O O . GLN A 1 115 ? -11.117 2.549 13.461 1.00 90.56 115 GLN A O 1
ATOM 892 N N . ARG A 1 116 ? -12.231 0.681 12.916 1.00 92.81 116 ARG A N 1
ATOM 893 C CA . ARG A 1 116 ? -12.731 0.421 14.274 1.00 92.81 116 ARG A CA 1
ATOM 894 C C . ARG A 1 116 ? -11.607 0.232 15.287 1.00 92.81 116 ARG A C 1
ATOM 896 O O . ARG A 1 116 ? -11.693 0.766 16.391 1.00 92.81 116 ARG A O 1
ATOM 903 N N . ARG A 1 117 ? -10.548 -0.498 14.924 1.00 90.81 117 ARG A N 1
ATOM 904 C CA . ARG A 1 117 ? -9.398 -0.714 15.812 1.00 90.81 117 ARG A CA 1
ATOM 905 C C . ARG A 1 117 ? -8.626 0.582 16.056 1.00 90.81 117 ARG A C 1
ATOM 907 O O . ARG A 1 117 ? -8.260 0.850 17.198 1.00 90.81 117 ARG A O 1
ATOM 914 N N . LYS A 1 118 ? -8.427 1.399 15.017 1.00 91.75 118 LYS A N 1
ATOM 915 C CA . LYS A 1 118 ? -7.820 2.732 15.141 1.00 91.75 118 LYS A CA 1
ATOM 916 C C . LYS A 1 118 ? -8.637 3.628 16.058 1.00 91.75 118 LYS A C 1
ATOM 918 O O . LYS A 1 118 ? -8.086 4.195 16.989 1.00 91.75 118 LYS A O 1
ATOM 923 N N . GLU A 1 119 ? -9.950 3.708 15.845 1.00 90.12 119 GLU A N 1
ATOM 924 C CA . GLU A 1 119 ? -10.847 4.488 16.703 1.00 90.12 119 GLU A CA 1
ATOM 925 C C . GLU A 1 119 ? -10.751 4.067 18.167 1.00 90.12 119 GLU A C 1
ATOM 927 O O . GLU A 1 119 ? -10.703 4.924 19.047 1.00 90.12 119 GLU A O 1
ATOM 932 N N . GLN A 1 120 ? -10.723 2.761 18.438 1.00 91.06 120 GLN A N 1
ATOM 933 C CA . GLN A 1 120 ? -10.593 2.250 19.797 1.00 91.06 120 GLN A CA 1
ATOM 934 C C . GLN A 1 120 ? -9.260 2.667 20.427 1.00 91.06 120 GLN A C 1
ATOM 936 O O . GLN A 1 120 ? -9.265 3.278 21.494 1.00 91.06 120 GLN A O 1
ATOM 941 N N . LYS A 1 121 ? -8.133 2.422 19.748 1.00 87.31 121 LYS A N 1
ATOM 942 C CA . LYS A 1 121 ? -6.819 2.792 20.285 1.00 87.31 121 LYS A CA 1
ATOM 943 C C . LYS A 1 121 ? -6.641 4.304 20.426 1.00 87.31 121 LYS A C 1
ATOM 945 O O . LYS A 1 121 ? -6.033 4.768 21.383 1.00 87.31 121 LYS A O 1
ATOM 950 N N . PHE A 1 122 ? -7.179 5.094 19.498 1.00 88.31 122 PHE A N 1
ATOM 951 C CA . PHE A 1 122 ? -7.163 6.551 19.617 1.00 88.31 122 PHE A CA 1
ATOM 952 C C . PHE A 1 122 ? -7.997 7.014 20.803 1.00 88.31 122 PHE A C 1
ATOM 954 O O . PHE A 1 122 ? -7.542 7.881 21.535 1.00 88.31 122 PHE A O 1
ATOM 961 N N . LYS A 1 123 ? -9.168 6.420 21.058 1.00 87.75 123 LYS A N 1
ATOM 962 C CA . LYS A 1 123 ? -9.944 6.727 22.268 1.00 87.75 123 LYS A CA 1
ATOM 963 C C . LYS A 1 123 ? -9.156 6.424 23.539 1.00 87.75 123 LYS A C 1
ATOM 965 O O . LYS A 1 123 ? -9.169 7.252 24.438 1.00 87.75 123 LYS A O 1
ATOM 970 N N . GLU A 1 124 ? -8.458 5.294 23.599 1.00 87.25 124 GLU A N 1
ATOM 971 C CA . GLU A 1 124 ? -7.620 4.923 24.748 1.00 87.25 124 GLU A CA 1
ATOM 972 C C . GLU A 1 124 ? -6.488 5.939 24.974 1.00 87.25 124 GLU A C 1
ATOM 974 O O . GLU A 1 124 ? -6.317 6.432 26.087 1.00 87.25 124 GLU A O 1
ATOM 979 N N . ILE A 1 125 ? -5.773 6.326 23.911 1.00 85.06 125 ILE A N 1
ATOM 980 C CA . ILE A 1 125 ? -4.707 7.339 23.985 1.00 85.06 125 ILE A CA 1
ATOM 981 C C . ILE A 1 125 ? -5.281 8.695 24.407 1.00 85.06 125 ILE A C 1
ATOM 983 O O . ILE A 1 125 ? -4.758 9.327 25.320 1.00 85.06 125 ILE A O 1
ATOM 987 N N . LEU A 1 126 ? -6.379 9.136 23.791 1.00 83.06 126 LEU A N 1
ATOM 988 C CA . LEU A 1 126 ? -7.002 10.427 24.087 1.00 83.06 126 LEU A CA 1
ATOM 989 C C . LEU A 1 126 ? -7.566 10.491 25.513 1.00 83.06 126 LEU A C 1
ATOM 991 O O . LEU A 1 126 ? -7.519 11.550 26.123 1.00 83.06 126 LEU A O 1
ATOM 995 N N . GLN A 1 127 ? -8.066 9.379 26.059 1.00 83.88 127 GLN A N 1
ATOM 996 C CA . GLN A 1 127 ? -8.511 9.293 27.456 1.00 83.88 127 GLN A CA 1
ATOM 997 C C . GLN A 1 127 ? -7.345 9.307 28.450 1.00 83.88 127 GLN A C 1
ATOM 999 O O . GLN A 1 127 ? -7.501 9.802 29.563 1.00 83.88 127 GLN A O 1
ATOM 1004 N N . ALA A 1 128 ? -6.188 8.763 28.064 1.00 80.94 128 ALA A N 1
ATOM 1005 C CA . ALA A 1 128 ? -4.976 8.775 28.880 1.00 80.94 128 ALA A CA 1
ATOM 1006 C C . ALA A 1 128 ? -4.201 10.104 28.801 1.00 80.94 128 ALA A C 1
ATOM 1008 O O . ALA A 1 128 ? -3.382 10.387 29.674 1.00 80.94 128 ALA A O 1
ATOM 1009 N N . THR A 1 129 ? -4.451 10.914 27.769 1.00 78.06 129 THR A N 1
ATOM 1010 C CA . THR A 1 129 ? -3.763 12.189 27.536 1.00 78.06 129 THR A CA 1
ATOM 1011 C C . THR A 1 129 ? -4.523 13.334 28.201 1.00 78.06 129 THR A C 1
ATOM 1013 O O . THR A 1 129 ? -5.750 13.395 28.159 1.00 78.06 129 THR A O 1
ATOM 1016 N N . THR A 1 130 ? -3.808 14.272 28.820 1.00 73.56 130 THR A N 1
ATOM 1017 C CA . THR A 1 130 ? -4.452 15.423 29.472 1.00 73.56 130 THR A CA 1
ATOM 1018 C C . THR A 1 130 ? -4.928 16.463 28.450 1.00 73.56 130 THR A C 1
ATOM 1020 O O . THR A 1 130 ? -4.341 16.607 27.384 1.00 73.56 130 THR A O 1
ATOM 1023 N N . GLU A 1 131 ? -5.959 17.258 28.769 1.00 65.38 131 GLU A N 1
ATOM 1024 C CA . GLU A 1 131 ? -6.515 18.278 27.849 1.00 65.38 131 GLU A CA 1
ATOM 1025 C C . GLU A 1 131 ? -5.479 19.319 27.379 1.00 65.38 131 GLU A C 1
ATOM 1027 O O . GLU A 1 131 ? -5.568 19.847 26.271 1.00 65.38 131 GLU A O 1
ATOM 1032 N N . ARG A 1 132 ? -4.448 19.579 28.193 1.00 57.88 132 ARG A N 1
ATOM 1033 C CA . ARG A 1 132 ? -3.312 20.448 27.843 1.00 57.88 132 ARG A CA 1
ATOM 1034 C C . ARG A 1 132 ? -2.397 19.809 26.785 1.00 57.88 132 ARG A C 1
ATOM 1036 O O . ARG A 1 132 ? -1.886 20.518 25.924 1.00 57.88 132 ARG A O 1
ATOM 1043 N N . GLU A 1 133 ? -2.273 18.482 26.858 1.00 60.69 133 GLU A N 1
ATOM 1044 C CA . GLU A 1 133 ? -1.685 17.514 25.912 1.00 60.69 133 GLU A CA 1
ATOM 1045 C C . GLU A 1 133 ? -2.246 17.600 24.481 1.00 60.69 133 GLU A C 1
ATOM 1047 O O . GLU A 1 133 ? -1.573 17.320 23.490 1.00 60.69 133 GLU A O 1
ATOM 1052 N N . LEU A 1 134 ? -3.533 17.950 24.400 1.00 61.59 134 LEU A N 1
ATOM 1053 C CA . LEU A 1 134 ? -4.388 17.825 23.215 1.00 61.59 134 LEU A CA 1
ATOM 1054 C C . LEU A 1 134 ? -4.661 19.165 22.515 1.00 61.59 134 LEU A C 1
ATOM 1056 O O . LEU A 1 134 ? -5.298 19.200 21.462 1.00 61.59 134 LEU A O 1
ATOM 1060 N N . SER A 1 135 ? -4.187 20.273 23.091 1.00 58.25 135 SER A N 1
ATOM 1061 C CA . SER A 1 135 ? -4.271 21.601 22.481 1.00 58.25 135 SER A CA 1
ATOM 1062 C C . SER A 1 135 ? -3.451 21.652 21.179 1.00 58.25 135 SER A C 1
ATOM 1064 O O . SER A 1 135 ? -2.348 21.112 21.141 1.00 58.25 135 SER A O 1
ATOM 1066 N N . PRO A 1 136 ? -3.907 22.349 20.121 1.00 57.47 136 PRO A N 1
ATOM 1067 C CA . PRO A 1 136 ? -3.144 22.500 18.877 1.00 57.47 136 PRO A CA 1
ATOM 1068 C C . PRO A 1 136 ? -1.793 23.218 19.060 1.00 57.47 136 PRO A C 1
ATOM 1070 O O . PRO A 1 136 ? -0.910 23.070 18.221 1.00 57.47 136 PRO A O 1
ATOM 1073 N N . GLU A 1 137 ? -1.609 23.963 20.155 1.00 56.84 137 GLU A N 1
ATOM 1074 C CA . GLU A 1 137 ? -0.330 24.584 20.543 1.00 56.84 137 GLU A CA 1
ATOM 1075 C C . GLU A 1 137 ? 0.482 23.711 21.518 1.00 56.84 137 GLU A C 1
ATOM 1077 O O . GLU A 1 137 ? 1.679 23.930 21.694 1.00 56.84 137 GLU A O 1
ATOM 1082 N N . GLY A 1 138 ? -0.166 22.729 22.155 1.00 52.28 138 GLY A N 1
ATOM 1083 C CA . GLY A 1 138 ? 0.396 21.849 23.183 1.00 52.28 138 GLY A CA 1
ATOM 1084 C C . GLY A 1 138 ? 0.581 20.392 22.758 1.00 52.28 138 GLY A C 1
ATOM 1085 O O . GLY A 1 138 ? 1.111 19.621 23.555 1.00 52.28 138 GLY A O 1
ATOM 1086 N N . ALA A 1 139 ? 0.178 20.018 21.536 1.00 58.94 139 ALA A N 1
ATOM 1087 C CA . ALA A 1 139 ? 0.296 18.664 21.004 1.00 58.94 139 ALA A CA 1
ATOM 1088 C C . ALA A 1 139 ? 1.768 18.242 21.017 1.00 58.94 139 ALA A C 1
ATOM 1090 O O . ALA A 1 139 ? 2.557 18.586 20.134 1.00 58.94 139 ALA A O 1
ATOM 1091 N N . SER A 1 140 ? 2.150 17.528 22.073 1.00 64.50 140 SER A N 1
ATOM 1092 C CA . SER A 1 140 ? 3.524 17.094 22.259 1.00 64.50 140 SER A CA 1
ATOM 1093 C C . SER A 1 140 ? 3.907 16.175 21.100 1.00 64.50 140 SER A C 1
ATOM 1095 O O . SER A 1 140 ? 3.124 15.322 20.664 1.00 64.50 140 SER A O 1
ATOM 1097 N N . THR A 1 141 ? 5.135 16.315 20.604 1.00 70.25 141 THR A N 1
ATOM 1098 C CA . THR A 1 141 ? 5.716 15.396 19.613 1.00 70.25 141 THR A CA 1
ATOM 1099 C C . THR A 1 141 ? 5.617 13.935 20.069 1.00 70.25 141 THR A C 1
ATOM 1101 O O . THR A 1 141 ? 5.514 13.037 19.239 1.00 70.25 141 THR A O 1
ATOM 1104 N N . ALA A 1 142 ? 5.557 13.693 21.383 1.00 73.31 142 ALA A N 1
ATOM 1105 C CA . ALA A 1 142 ? 5.320 12.377 21.964 1.00 73.31 142 ALA A CA 1
ATOM 1106 C C . ALA A 1 142 ? 3.901 11.836 21.698 1.00 73.31 142 ALA A C 1
ATOM 1108 O O . ALA A 1 142 ? 3.760 10.686 21.292 1.00 73.31 142 ALA A O 1
ATOM 1109 N N . VAL A 1 143 ? 2.852 12.650 21.871 1.00 77.12 143 VAL A N 1
ATOM 1110 C CA . VAL A 1 143 ? 1.450 12.225 21.665 1.00 77.12 143 VAL A CA 1
ATOM 1111 C C . VAL A 1 143 ? 1.180 11.978 20.181 1.00 77.12 143 VAL A C 1
ATOM 1113 O O . VAL A 1 143 ? 0.551 10.992 19.804 1.00 77.12 143 VAL A O 1
ATOM 1116 N N . THR A 1 144 ? 1.712 12.839 19.311 1.00 78.75 144 THR A N 1
ATOM 1117 C CA . THR A 1 144 ? 1.597 12.659 17.854 1.00 78.75 144 THR A CA 1
ATOM 1118 C C . THR A 1 144 ? 2.332 11.407 17.370 1.00 78.75 144 THR A C 1
ATOM 1120 O O . THR A 1 144 ? 1.776 10.663 16.560 1.00 78.75 144 THR A O 1
ATOM 1123 N N . ALA A 1 145 ? 3.520 11.113 17.911 1.00 82.06 145 ALA A N 1
ATOM 1124 C CA . ALA A 1 145 ? 4.233 9.868 17.636 1.00 82.06 145 ALA A CA 1
ATOM 1125 C C . ALA A 1 145 ? 3.457 8.633 18.126 1.00 82.06 145 ALA A C 1
ATOM 1127 O O . ALA A 1 145 ? 3.317 7.672 17.373 1.00 82.06 145 ALA A O 1
ATOM 1128 N N . GLN A 1 146 ? 2.875 8.678 19.331 1.00 84.12 146 GLN A N 1
ATOM 1129 C CA . GLN A 1 146 ? 2.044 7.587 19.859 1.00 84.12 146 GLN A CA 1
ATOM 1130 C C . GLN A 1 146 ? 0.806 7.323 18.994 1.00 84.12 146 GLN A C 1
ATOM 1132 O O . GLN A 1 146 ? 0.474 6.169 18.724 1.00 84.12 146 GLN A O 1
ATOM 1137 N N . LEU A 1 147 ? 0.134 8.372 18.509 1.00 85.25 147 LEU A N 1
ATOM 1138 C CA . LEU A 1 147 ? -0.998 8.224 17.590 1.00 85.25 147 LEU A CA 1
ATOM 1139 C C . LEU A 1 147 ? -0.563 7.609 16.251 1.00 85.25 147 LEU A C 1
ATOM 1141 O O . LEU A 1 147 ? -1.256 6.738 15.729 1.00 85.25 147 LEU A O 1
ATOM 1145 N N . GLN A 1 148 ? 0.587 8.007 15.700 1.00 85.81 148 GLN A N 1
ATOM 1146 C CA . GLN A 1 148 ? 1.120 7.422 14.462 1.00 85.81 148 GLN A CA 1
ATOM 1147 C C . GLN A 1 148 ? 1.530 5.952 14.628 1.00 85.81 148 GLN A C 1
ATOM 1149 O O . GLN A 1 148 ? 1.224 5.119 13.769 1.00 85.81 148 GLN A O 1
ATOM 1154 N N . GLU A 1 149 ? 2.192 5.618 15.733 1.00 87.31 149 GLU A N 1
ATOM 1155 C CA . GLU A 1 149 ? 2.589 4.247 16.046 1.00 87.31 149 GLU A CA 1
ATOM 1156 C C . GLU A 1 149 ? 1.356 3.356 16.224 1.00 87.31 149 GLU A C 1
ATOM 1158 O O . GLU A 1 149 ? 1.232 2.322 15.568 1.00 87.31 149 GLU A O 1
ATOM 1163 N N . SER A 1 150 ? 0.382 3.820 17.005 1.00 88.25 150 SER A N 1
ATOM 1164 C CA . SER A 1 150 ? -0.890 3.136 17.231 1.00 88.25 150 SER A CA 1
ATOM 1165 C C . SER A 1 150 ? -1.686 2.911 15.941 1.00 88.25 150 SER A C 1
ATOM 1167 O O . SER A 1 150 ? -2.254 1.834 15.735 1.00 88.25 150 SER A O 1
ATOM 1169 N N . ASN A 1 151 ? -1.675 3.891 15.032 1.00 87.94 151 ASN A N 1
ATOM 1170 C CA . ASN A 1 151 ? -2.279 3.786 13.705 1.00 87.94 151 ASN A CA 1
ATOM 1171 C C . ASN A 1 151 ? -1.654 2.632 12.900 1.00 87.94 151 ASN A C 1
ATOM 1173 O O . ASN A 1 151 ? -2.363 1.746 12.418 1.00 87.94 151 ASN A O 1
ATOM 1177 N N . THR A 1 152 ? -0.322 2.605 12.842 1.00 88.06 152 THR A N 1
ATOM 1178 C CA . THR A 1 152 ? 0.453 1.579 12.128 1.00 88.06 152 THR A CA 1
ATOM 1179 C C . THR A 1 152 ? 0.250 0.191 12.745 1.00 88.06 152 THR A C 1
ATOM 1181 O O . THR A 1 152 ? 0.089 -0.810 12.045 1.00 88.06 152 THR A O 1
ATOM 1184 N N . GLU A 1 153 ? 0.219 0.110 14.074 1.00 90.44 153 GLU A N 1
ATOM 1185 C CA . GLU A 1 153 ? 0.033 -1.144 14.799 1.00 90.44 153 GLU A CA 1
ATOM 1186 C C . GLU A 1 153 ? -1.388 -1.706 14.619 1.00 90.44 153 GLU A C 1
ATOM 1188 O O . GLU A 1 153 ? -1.561 -2.915 14.460 1.00 90.44 153 GLU A O 1
ATOM 1193 N N . ALA A 1 154 ? -2.411 -0.842 14.609 1.00 88.19 154 ALA A N 1
ATOM 1194 C CA . ALA A 1 154 ? -3.796 -1.238 14.358 1.00 88.19 154 ALA A CA 1
ATOM 1195 C C . ALA A 1 154 ? -3.973 -1.842 12.957 1.00 88.19 154 ALA A C 1
ATOM 1197 O O . ALA A 1 154 ? -4.619 -2.882 12.821 1.00 88.19 154 ALA A O 1
ATOM 1198 N N . GLU A 1 155 ? -3.369 -1.230 11.934 1.00 89.56 155 GLU A N 1
ATOM 1199 C CA . GLU A 1 155 ? -3.354 -1.777 10.573 1.00 89.56 155 GLU A CA 1
ATOM 1200 C C . GLU A 1 155 ? -2.677 -3.145 10.538 1.00 89.56 155 GLU A C 1
ATOM 1202 O O . GLU A 1 155 ? -3.268 -4.124 10.079 1.00 89.56 155 GLU A O 1
ATOM 1207 N N . LYS A 1 156 ? -1.462 -3.239 11.088 1.00 91.19 156 LYS A N 1
ATOM 1208 C CA . LYS A 1 156 ? -0.681 -4.479 11.085 1.00 91.19 156 LYS A CA 1
ATOM 1209 C C . LYS A 1 156 ? -1.407 -5.622 11.793 1.00 91.19 156 LYS A C 1
ATOM 1211 O O . LYS A 1 156 ? -1.418 -6.738 11.281 1.00 91.19 156 LYS A O 1
ATOM 1216 N N . SER A 1 157 ? -2.026 -5.352 12.942 1.00 92.19 157 SER A N 1
ATOM 1217 C CA . SER A 1 157 ? -2.749 -6.360 13.721 1.00 92.19 157 SER A CA 1
ATOM 1218 C C . SER A 1 157 ? -3.938 -6.938 12.954 1.00 92.19 157 SER A C 1
ATOM 1220 O O . SER A 1 157 ? -4.078 -8.158 12.894 1.00 92.19 157 SER A O 1
ATOM 1222 N N . VAL A 1 158 ? -4.766 -6.088 12.336 1.00 91.94 158 VAL A N 1
ATOM 1223 C CA . VAL A 1 158 ? -5.946 -6.552 11.587 1.00 91.94 158 VAL A CA 1
ATOM 1224 C C . VAL A 1 158 ? -5.525 -7.317 10.334 1.00 91.94 158 VAL A C 1
ATOM 1226 O O . VAL A 1 158 ? -6.094 -8.362 10.035 1.00 91.94 158 VAL A O 1
ATOM 1229 N N . LEU A 1 159 ? -4.497 -6.846 9.624 1.00 90.94 159 LEU A N 1
ATOM 1230 C CA . LEU A 1 159 ? -3.992 -7.537 8.437 1.00 90.94 159 LEU A CA 1
ATOM 1231 C C . LEU A 1 159 ? -3.418 -8.921 8.772 1.00 90.94 159 LEU A C 1
ATOM 1233 O O . LEU A 1 159 ? -3.654 -9.872 8.031 1.00 90.94 159 LEU A O 1
ATOM 1237 N N . GLN A 1 160 ? -2.709 -9.060 9.897 1.00 91.81 160 GLN A N 1
ATOM 1238 C CA . GLN A 1 160 ? -2.212 -10.358 10.366 1.00 91.81 160 GLN A CA 1
ATOM 1239 C C . GLN A 1 160 ? -3.350 -11.313 10.744 1.00 91.81 160 GLN A C 1
ATOM 1241 O O . GLN A 1 160 ? -3.303 -12.490 10.390 1.00 91.81 160 GLN A O 1
ATOM 1246 N N . GLU A 1 161 ? -4.377 -10.816 11.436 1.00 90.94 161 GLU A N 1
ATOM 1247 C CA . GLU A 1 161 ? -5.563 -11.600 11.798 1.00 90.94 161 GLU A CA 1
ATOM 1248 C C . GLU A 1 161 ? -6.271 -12.141 10.546 1.00 90.94 161 GLU A C 1
ATOM 1250 O O . GLU A 1 161 ? -6.528 -13.338 10.434 1.00 90.94 161 GLU A O 1
ATOM 1255 N N . GLU A 1 162 ? -6.503 -11.280 9.557 1.00 89.50 162 GLU A N 1
ATOM 1256 C CA . GLU A 1 162 ? -7.146 -11.647 8.291 1.00 89.50 162 GLU A CA 1
ATOM 1257 C C . GLU A 1 162 ? -6.303 -12.615 7.464 1.00 89.50 162 GLU A C 1
ATOM 1259 O O . GLU A 1 162 ? -6.830 -13.562 6.879 1.00 89.50 162 GLU A O 1
ATOM 1264 N N . GLN A 1 163 ? -4.981 -12.446 7.466 1.00 88.06 163 GLN A N 1
ATOM 1265 C CA . GLN A 1 163 ? -4.080 -13.382 6.806 1.00 88.06 163 GLN A CA 1
ATOM 1266 C C . GLN A 1 163 ? -4.167 -14.784 7.426 1.00 88.06 163 GLN A C 1
ATOM 1268 O O . GLN A 1 163 ? -4.192 -15.778 6.696 1.00 88.06 163 GLN A O 1
ATOM 1273 N N . LEU A 1 164 ? -4.234 -14.881 8.757 1.00 90.31 164 LEU A N 1
ATOM 1274 C CA . LEU A 1 164 ? -4.393 -16.156 9.459 1.00 90.31 164 LEU A CA 1
ATOM 1275 C C . LEU A 1 164 ? -5.757 -16.792 9.177 1.00 90.31 164 LEU A C 1
ATOM 1277 O O . LEU A 1 164 ? -5.822 -18.003 8.952 1.00 90.31 164 LEU A O 1
ATOM 1281 N N . LEU A 1 165 ? -6.825 -15.991 9.133 1.00 88.94 165 LEU A N 1
ATOM 1282 C CA . LEU A 1 165 ? -8.166 -16.461 8.776 1.00 88.94 165 LEU A CA 1
ATOM 1283 C C . LEU A 1 165 ? -8.186 -17.054 7.364 1.00 88.94 165 LEU A C 1
ATOM 1285 O O . LEU A 1 165 ? -8.595 -18.201 7.198 1.00 88.94 165 LEU A O 1
ATOM 1289 N N . LEU A 1 166 ? -7.635 -16.348 6.375 1.00 86.44 166 LEU A N 1
ATOM 1290 C CA . LEU A 1 166 ? -7.553 -16.838 4.995 1.00 86.44 166 LEU A CA 1
ATOM 1291 C C . LEU A 1 166 ? -6.718 -18.122 4.877 1.00 86.44 166 LEU A C 1
ATOM 1293 O O . LEU A 1 166 ? -7.040 -19.015 4.092 1.00 86.44 166 LEU A O 1
ATOM 1297 N N . GLN A 1 167 ? -5.635 -18.246 5.648 1.00 87.25 167 GLN A N 1
ATOM 1298 C CA . GLN A 1 167 ? -4.855 -19.487 5.696 1.00 87.25 167 GLN A CA 1
ATOM 1299 C C . GLN A 1 167 ? -5.651 -20.640 6.316 1.00 87.25 167 GLN A C 1
ATOM 1301 O O . GLN A 1 167 ? -5.514 -21.786 5.881 1.00 87.25 167 GLN A O 1
ATOM 1306 N N . HIS A 1 168 ? -6.467 -20.358 7.332 1.00 90.19 168 HIS A N 1
ATOM 1307 C CA . HIS A 1 168 ? -7.309 -21.361 7.970 1.00 90.19 168 HIS A CA 1
ATOM 1308 C C . HIS A 1 168 ? -8.436 -21.825 7.041 1.00 90.19 168 HIS A C 1
ATOM 1310 O O . HIS A 1 168 ? -8.618 -23.030 6.873 1.00 90.19 168 HIS A O 1
ATOM 1316 N N . GLU A 1 169 ? -9.117 -20.893 6.372 1.00 87.75 169 GLU A N 1
ATOM 1317 C CA . GLU A 1 169 ? -10.157 -21.171 5.375 1.00 87.75 169 GLU A CA 1
ATOM 1318 C C . GLU A 1 169 ? -9.611 -22.035 4.228 1.00 87.75 169 GLU A C 1
ATOM 1320 O O . GLU A 1 169 ? -10.192 -23.073 3.902 1.00 87.75 169 GLU A O 1
ATOM 1325 N N . ARG A 1 170 ? -8.427 -21.699 3.692 1.00 87.12 170 ARG A N 1
ATOM 1326 C CA . ARG A 1 170 ? -7.754 -22.509 2.661 1.00 87.12 170 ARG A CA 1
ATOM 1327 C C . ARG A 1 170 ? -7.452 -23.933 3.128 1.00 87.12 170 ARG A C 1
ATOM 1329 O O . ARG A 1 170 ? -7.690 -24.890 2.392 1.00 87.12 170 ARG A O 1
ATOM 1336 N N . LYS A 1 171 ? -6.957 -24.100 4.359 1.00 87.75 171 LYS A N 1
ATOM 1337 C CA . LYS A 1 171 ? -6.698 -25.433 4.933 1.00 87.75 171 LYS A CA 1
ATOM 1338 C C . LYS A 1 171 ? -7.985 -26.236 5.113 1.00 87.75 171 LYS A C 1
ATOM 1340 O O . LYS A 1 171 ? -7.990 -27.428 4.813 1.00 87.75 171 LYS A O 1
ATOM 1345 N N . GLN A 1 172 ? -9.066 -25.605 5.573 1.00 87.50 172 GLN A N 1
ATOM 1346 C CA . GLN A 1 172 ? -10.358 -26.274 5.730 1.00 87.50 172 GLN A CA 1
ATOM 1347 C C . GLN A 1 172 ? -10.927 -26.734 4.383 1.00 87.50 172 GLN A C 1
ATOM 1349 O O . GLN A 1 172 ? -11.357 -27.881 4.272 1.00 87.50 172 GLN A O 1
ATOM 1354 N N . GLN A 1 173 ? -10.871 -25.892 3.347 1.00 85.88 173 GLN A N 1
ATOM 1355 C CA . GLN A 1 173 ? -11.330 -26.262 2.005 1.00 85.88 173 GLN A CA 1
ATOM 1356 C C . GLN A 1 173 ? -10.536 -27.444 1.434 1.00 85.88 173 GLN A C 1
ATOM 1358 O O . GLN A 1 173 ? -11.129 -28.393 0.922 1.00 85.88 173 GLN A O 1
ATOM 1363 N N . GLN A 1 174 ? -9.207 -27.444 1.587 1.00 86.50 174 GLN A N 1
ATOM 1364 C CA . GLN A 1 174 ? -8.373 -28.573 1.160 1.00 86.50 174 GLN A CA 1
ATOM 1365 C C . GLN A 1 174 ? -8.713 -29.867 1.911 1.00 86.50 174 GLN A C 1
ATOM 1367 O O . GLN A 1 174 ? -8.776 -30.936 1.303 1.00 86.50 174 GLN A O 1
ATOM 1372 N N . GLN A 1 175 ? -8.964 -29.790 3.221 1.00 86.56 175 GLN A N 1
ATOM 1373 C CA . GLN A 1 175 ? -9.362 -30.955 4.015 1.00 86.56 175 GLN A CA 1
ATOM 1374 C C . GLN A 1 175 ? -10.734 -31.494 3.600 1.00 86.56 175 GLN A C 1
ATOM 1376 O O . GLN A 1 175 ? -10.889 -32.708 3.468 1.00 86.56 175 GLN A O 1
ATOM 1381 N N . GLN A 1 176 ? -11.710 -30.618 3.348 1.00 84.69 176 GLN A N 1
ATOM 1382 C CA . GLN A 1 176 ? -13.034 -31.028 2.873 1.00 84.69 176 GLN A CA 1
ATOM 1383 C C . GLN A 1 176 ? -12.963 -31.683 1.490 1.00 84.69 176 GLN A C 1
ATOM 1385 O O . GLN A 1 176 ? -13.569 -32.734 1.291 1.00 84.69 176 GLN A O 1
ATOM 1390 N N . GLN A 1 177 ? -12.175 -31.134 0.561 1.00 84.88 177 GLN A N 1
ATOM 1391 C CA . GLN A 1 177 ? -11.974 -31.748 -0.756 1.00 84.88 177 GLN A CA 1
ATOM 1392 C C . GLN A 1 177 ? -11.309 -33.126 -0.650 1.00 84.88 177 GLN A C 1
ATOM 1394 O O . GLN A 1 177 ? -11.757 -34.071 -1.297 1.00 84.88 177 GLN A O 1
ATOM 1399 N N . GLN A 1 178 ? -10.293 -33.284 0.205 1.00 84.44 178 GLN A N 1
ATOM 1400 C CA . GLN A 1 178 ? -9.667 -34.591 0.432 1.00 84.44 178 GLN A CA 1
ATOM 1401 C C . GLN A 1 178 ? -10.634 -35.600 1.060 1.00 84.44 178 GLN A C 1
ATOM 1403 O O . GLN A 1 178 ? -10.613 -36.773 0.691 1.00 84.44 178 GLN A O 1
ATOM 1408 N N . GLN A 1 179 ? -11.489 -35.173 1.994 1.00 81.31 179 GLN A N 1
ATOM 1409 C CA . GLN A 1 179 ? -12.506 -36.051 2.577 1.00 81.31 179 GLN A CA 1
ATOM 1410 C C . GLN A 1 179 ? -13.551 -36.475 1.541 1.00 81.31 179 GLN A C 1
ATOM 1412 O O . GLN A 1 179 ? -13.882 -37.656 1.480 1.00 81.31 179 GLN A O 1
ATOM 1417 N N . GLN A 1 180 ? -14.017 -35.558 0.689 1.00 80.06 180 GLN A N 1
ATOM 1418 C CA . GLN A 1 180 ? -14.960 -35.882 -0.386 1.00 80.06 180 GLN A CA 1
ATOM 1419 C C . GLN A 1 180 ? -14.349 -36.845 -1.412 1.00 80.06 180 GLN A C 1
ATOM 1421 O O . GLN A 1 180 ? -15.001 -37.813 -1.795 1.00 80.06 180 GLN A O 1
ATOM 1426 N N . GLN A 1 181 ? -13.085 -36.648 -1.802 1.00 79.31 181 GLN A N 1
ATOM 1427 C CA . GLN A 1 181 ? -12.383 -37.568 -2.705 1.00 79.31 181 GLN A CA 1
ATOM 1428 C C . GLN A 1 181 ? -12.189 -38.957 -2.087 1.00 79.31 181 GLN A C 1
ATOM 1430 O O . GLN A 1 181 ? -12.385 -39.960 -2.771 1.00 79.31 181 GLN A O 1
ATOM 1435 N N . ARG A 1 182 ? -11.852 -39.038 -0.791 1.00 74.69 182 ARG A N 1
ATOM 1436 C CA . ARG A 1 182 ? -11.751 -40.327 -0.088 1.00 74.69 182 ARG A CA 1
ATOM 1437 C C . ARG A 1 182 ? -13.094 -41.039 -0.021 1.00 74.69 182 ARG A C 1
ATOM 1439 O O . ARG A 1 182 ? -13.138 -42.220 -0.326 1.00 74.69 182 ARG A O 1
ATOM 1446 N N . GLN A 1 183 ? -14.173 -40.335 0.315 1.00 72.38 183 GLN A N 1
ATOM 1447 C CA . GLN A 1 183 ? -15.512 -40.929 0.355 1.00 72.38 183 GLN A CA 1
ATOM 1448 C C . GLN A 1 183 ? -15.960 -41.415 -1.028 1.00 72.38 183 GLN A C 1
ATOM 1450 O O . GLN A 1 183 ? -16.516 -42.501 -1.132 1.00 72.38 183 GLN A O 1
ATOM 1455 N N . GLN A 1 184 ? -15.676 -40.667 -2.099 1.00 66.38 184 GLN A N 1
ATOM 1456 C CA . GLN A 1 184 ? -15.975 -41.110 -3.465 1.00 66.38 184 GLN A CA 1
ATOM 1457 C C . GLN A 1 184 ? -15.165 -42.356 -3.855 1.00 66.38 184 GLN A C 1
ATOM 1459 O O . GLN A 1 184 ? -15.748 -43.318 -4.344 1.00 66.38 184 GLN A O 1
ATOM 1464 N N . GLN A 1 185 ? -13.860 -42.399 -3.562 1.00 63.69 185 GLN A N 1
ATOM 1465 C CA . GLN A 1 185 ? -13.043 -43.598 -3.800 1.00 63.69 185 GLN A CA 1
ATOM 1466 C C . GLN A 1 185 ? -13.503 -44.800 -2.968 1.00 63.69 185 GLN A C 1
ATOM 1468 O O . GLN A 1 185 ? -13.547 -45.919 -3.472 1.00 63.69 185 GLN A O 1
ATOM 1473 N N . GLU A 1 186 ? -13.856 -44.593 -1.700 1.00 59.09 186 GLU A N 1
ATOM 1474 C CA . GLU A 1 186 ? -14.295 -45.659 -0.798 1.00 59.09 186 GLU A CA 1
ATOM 1475 C C . GLU A 1 186 ? -15.642 -46.248 -1.247 1.00 59.09 186 GLU A C 1
ATOM 1477 O O . GLU A 1 186 ? -15.802 -47.472 -1.249 1.00 59.09 186 GLU A O 1
ATOM 1482 N N . VAL A 1 187 ? -16.561 -45.396 -1.727 1.00 60.56 187 VAL A N 1
ATOM 1483 C CA . VAL A 1 187 ? -17.848 -45.789 -2.327 1.00 60.56 187 VAL A CA 1
ATOM 1484 C C . VAL A 1 187 ? -17.678 -46.448 -3.697 1.00 60.56 187 VAL A C 1
ATOM 1486 O O . VAL A 1 187 ? -18.463 -47.326 -4.021 1.00 60.56 187 VAL A O 1
ATOM 1489 N N . GLU A 1 188 ? -16.676 -46.101 -4.507 1.00 58.59 188 GLU A N 1
ATOM 1490 C CA . GLU A 1 188 ? -16.392 -46.816 -5.766 1.00 58.59 188 GLU A CA 1
ATOM 1491 C C . GLU A 1 188 ? -15.741 -48.188 -5.526 1.00 58.59 188 GLU A C 1
ATOM 1493 O O . GLU A 1 188 ? -16.031 -49.166 -6.225 1.00 58.59 188 GLU A O 1
ATOM 1498 N N . LEU A 1 189 ? -14.892 -48.294 -4.501 1.00 60.00 189 LEU A N 1
ATOM 1499 C CA . LEU A 1 189 ? -14.234 -49.541 -4.117 1.00 60.00 189 LEU A CA 1
ATOM 1500 C C . LEU A 1 189 ? -15.215 -50.546 -3.497 1.00 60.00 189 LEU A C 1
ATOM 1502 O O . LEU A 1 189 ? -15.054 -51.744 -3.718 1.00 60.00 189 LEU A O 1
ATOM 1506 N N . THR A 1 190 ? -16.248 -50.116 -2.766 1.00 65.00 190 THR A N 1
ATOM 1507 C CA . THR A 1 190 ? -17.161 -51.050 -2.071 1.00 65.00 190 THR A CA 1
ATOM 1508 C C . THR A 1 190 ? -17.958 -51.964 -3.021 1.00 65.00 190 THR A C 1
ATOM 1510 O O . THR A 1 190 ? -17.946 -53.179 -2.813 1.00 65.00 190 THR A O 1
ATOM 1513 N N . PRO A 1 191 ? -18.613 -51.458 -4.086 1.00 65.31 191 PRO A N 1
ATOM 1514 C CA . PRO A 1 191 ? -19.305 -52.270 -5.084 1.00 65.31 191 PRO A CA 1
ATOM 1515 C C . PRO A 1 191 ? -18.347 -53.166 -5.865 1.00 65.31 191 PRO A C 1
ATOM 1517 O O . PRO A 1 191 ? -18.664 -54.326 -6.115 1.00 65.31 191 PRO A O 1
ATOM 1520 N N . MET A 1 192 ? -17.160 -52.661 -6.212 1.00 63.97 192 MET A N 1
ATOM 1521 C CA . MET A 1 192 ? -16.114 -53.434 -6.889 1.00 63.97 192 MET A CA 1
ATOM 1522 C C . MET A 1 192 ? -15.630 -54.602 -6.025 1.00 63.97 192 MET A C 1
ATOM 1524 O O . MET A 1 192 ? -15.589 -55.736 -6.497 1.00 63.97 192 MET A O 1
ATOM 1528 N N . VAL A 1 193 ? -15.339 -54.358 -4.745 1.00 70.69 193 VAL A N 1
ATOM 1529 C CA . VAL A 1 193 ? -14.946 -55.393 -3.776 1.00 70.69 193 VAL A CA 1
ATOM 1530 C C . VAL A 1 193 ? -16.086 -56.387 -3.549 1.00 70.69 193 VAL A C 1
ATOM 1532 O O . VAL A 1 193 ? -15.841 -57.591 -3.494 1.00 70.69 193 VAL A O 1
ATOM 1535 N N . PHE A 1 194 ? -17.337 -55.923 -3.489 1.00 69.50 194 PHE A N 1
ATOM 1536 C CA . PHE A 1 194 ? -18.512 -56.786 -3.358 1.00 69.50 194 PHE A CA 1
ATOM 1537 C C . PHE A 1 194 ? -18.712 -57.688 -4.586 1.00 69.50 194 PHE A C 1
ATOM 1539 O O . PHE A 1 194 ? -18.872 -58.900 -4.445 1.00 69.50 194 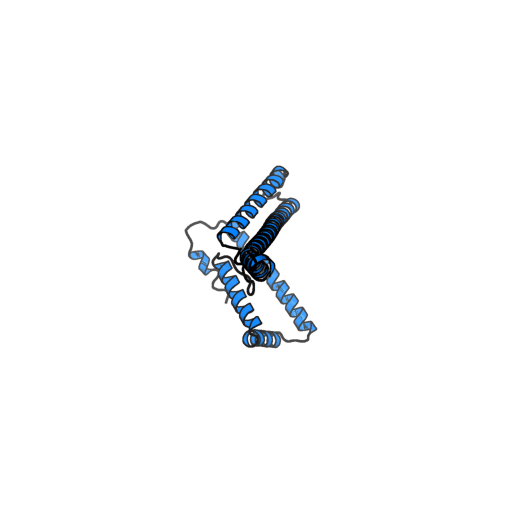PHE A O 1
ATOM 1546 N N . LEU A 1 195 ? -18.613 -57.141 -5.802 1.00 71.81 195 LEU A N 1
ATOM 1547 C CA . LEU A 1 195 ? -18.661 -57.913 -7.048 1.00 71.81 195 LEU A CA 1
ATOM 1548 C C . LEU A 1 195 ? -17.495 -58.901 -7.151 1.00 71.81 195 LEU A C 1
ATOM 1550 O O . LEU A 1 195 ? -17.680 -60.035 -7.595 1.00 71.81 195 LEU A O 1
ATOM 1554 N N . GLN A 1 196 ? -16.303 -58.511 -6.702 1.00 72.38 196 GLN A N 1
ATOM 1555 C CA . GLN A 1 196 ? -15.129 -59.379 -6.682 1.00 72.38 196 GLN A CA 1
ATOM 1556 C C . GLN A 1 196 ? -15.278 -60.513 -5.653 1.00 72.38 196 GLN A C 1
ATOM 1558 O O . GLN A 1 196 ? -14.896 -61.650 -5.937 1.00 72.38 196 GLN A O 1
ATOM 1563 N N . ALA A 1 197 ? -15.893 -60.245 -4.496 1.00 71.88 197 ALA A N 1
ATOM 1564 C CA . ALA A 1 197 ? -16.238 -61.252 -3.494 1.00 71.88 197 ALA A CA 1
ATOM 1565 C C . ALA A 1 197 ? -17.303 -62.234 -4.012 1.00 71.88 197 ALA A C 1
ATOM 1567 O O . ALA A 1 197 ? -17.125 -63.445 -3.875 1.00 71.88 197 ALA A O 1
ATOM 1568 N N . ILE A 1 198 ? -18.350 -61.744 -4.689 1.00 73.19 198 ILE A N 1
ATOM 1569 C CA . ILE A 1 198 ? -19.349 -62.592 -5.361 1.00 73.19 198 ILE A CA 1
ATOM 1570 C C . ILE A 1 198 ? -18.677 -63.458 -6.426 1.00 73.19 198 ILE A C 1
ATOM 1572 O O . ILE A 1 198 ? -18.850 -64.672 -6.428 1.00 73.19 198 ILE A O 1
ATOM 1576 N N . ALA A 1 199 ? -17.855 -62.873 -7.301 1.00 72.00 199 ALA A N 1
ATOM 1577 C CA . ALA A 1 199 ? -17.154 -63.618 -8.342 1.00 72.00 199 ALA A CA 1
ATOM 1578 C C . ALA A 1 199 ? -16.232 -64.703 -7.759 1.00 72.00 199 ALA A C 1
ATOM 1580 O O . ALA A 1 199 ? -16.114 -65.784 -8.338 1.00 72.00 199 ALA A O 1
ATOM 1581 N N . LYS A 1 200 ? -15.601 -64.440 -6.609 1.00 74.12 200 LYS A N 1
ATOM 1582 C CA . LYS A 1 200 ? -14.785 -65.421 -5.884 1.00 74.12 200 LYS A CA 1
ATOM 1583 C C . LYS A 1 200 ? -15.642 -66.555 -5.312 1.00 74.12 200 LYS A C 1
ATOM 1585 O O . LYS A 1 200 ? -15.282 -67.712 -5.500 1.00 74.12 200 LYS A O 1
ATOM 1590 N N . HIS A 1 201 ? -16.789 -66.245 -4.707 1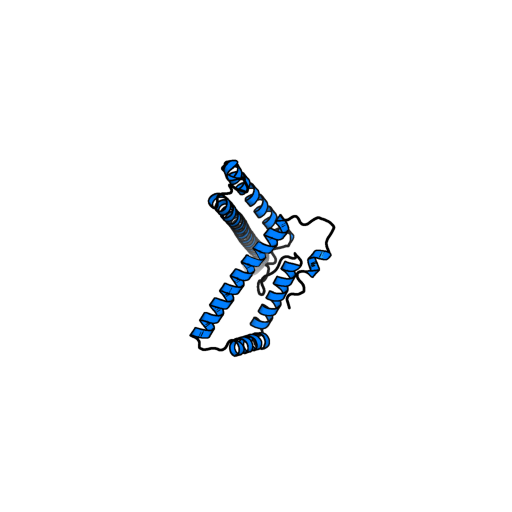.00 67.81 201 HIS A N 1
ATOM 1591 C CA . HIS A 1 201 ? -17.723 -67.250 -4.188 1.00 67.81 201 HIS A CA 1
ATOM 1592 C C . HIS A 1 201 ? -18.410 -68.073 -5.290 1.00 67.81 201 HIS A C 1
ATOM 1594 O O . HIS A 1 201 ? -18.562 -69.279 -5.143 1.00 67.81 201 HIS A O 1
ATOM 1600 N N . CYS A 1 202 ? -18.747 -67.480 -6.438 1.00 63.34 202 CYS A N 1
ATOM 1601 C CA . CYS A 1 202 ? -19.311 -68.207 -7.584 1.00 63.34 202 CYS A CA 1
ATOM 1602 C C . CYS A 1 202 ? -18.286 -69.105 -8.305 1.00 63.34 202 CYS A C 1
ATOM 1604 O O . CYS A 1 202 ? -18.664 -70.003 -9.064 1.00 63.34 202 CYS A O 1
ATOM 1606 N N . ARG A 1 203 ? -16.986 -68.852 -8.110 1.00 63.31 203 ARG A N 1
ATOM 1607 C CA . ARG A 1 203 ? -15.887 -69.694 -8.612 1.00 63.31 203 ARG A CA 1
ATOM 1608 C C . ARG A 1 203 ? -15.484 -70.794 -7.631 1.00 63.31 203 ARG A C 1
ATOM 1610 O O . ARG A 1 203 ? -14.670 -71.634 -8.005 1.00 63.31 203 ARG A O 1
ATOM 1617 N N . ASP A 1 204 ? -16.048 -70.807 -6.426 1.00 62.78 204 ASP A N 1
ATOM 1618 C CA . ASP A 1 204 ? -15.796 -71.843 -5.434 1.00 62.78 204 ASP A CA 1
ATOM 1619 C C . ASP A 1 204 ? -16.503 -73.150 -5.856 1.00 62.78 204 ASP A C 1
ATOM 1621 O O . ASP A 1 204 ? -17.735 -73.175 -5.985 1.00 62.78 204 ASP A O 1
ATOM 1625 N N . PRO A 1 205 ? -15.764 -74.242 -6.126 1.00 60.16 205 PRO A N 1
ATOM 1626 C CA . PRO A 1 205 ? -16.346 -75.500 -6.592 1.00 60.16 205 PRO A CA 1
ATOM 1627 C C . PRO A 1 205 ? -17.333 -76.118 -5.590 1.00 60.16 205 PRO A C 1
ATOM 1629 O O . PRO A 1 205 ? -18.201 -76.884 -6.005 1.00 60.16 205 PRO A O 1
ATOM 1632 N N . ALA A 1 206 ? -17.263 -75.752 -4.304 1.00 59.34 206 ALA A N 1
ATOM 1633 C CA . ALA A 1 206 ? -18.211 -76.204 -3.288 1.00 59.34 206 ALA A CA 1
ATOM 1634 C C . ALA A 1 206 ? -19.623 -75.605 -3.456 1.00 59.34 206 ALA A C 1
ATOM 1636 O O . ALA A 1 206 ? -20.601 -76.230 -3.050 1.00 59.34 206 ALA A O 1
ATOM 1637 N N . PHE A 1 207 ? -19.751 -74.425 -4.079 1.00 56.16 207 PHE A N 1
ATOM 1638 C CA . PHE A 1 207 ? -21.045 -73.765 -4.302 1.00 56.16 207 PHE A CA 1
ATOM 1639 C C . PHE A 1 207 ? -21.784 -74.310 -5.535 1.00 56.16 207 PHE A C 1
ATOM 1641 O O . PHE A 1 207 ? -23.004 -74.255 -5.596 1.00 56.16 207 PHE A O 1
ATOM 1648 N N . LYS A 1 208 ? -21.062 -74.882 -6.510 1.00 53.19 208 LYS A N 1
ATOM 1649 C CA . LYS A 1 208 ? -21.651 -75.513 -7.709 1.00 53.19 208 LYS A CA 1
ATOM 1650 C C . LYS A 1 208 ? -22.167 -76.940 -7.476 1.00 53.19 208 LYS A C 1
ATOM 1652 O O . LYS A 1 208 ? -22.681 -77.548 -8.410 1.00 53.19 208 LYS A O 1
ATOM 1657 N N . ALA A 1 209 ? -21.982 -77.486 -6.274 1.00 55.09 209 ALA A N 1
ATOM 1658 C CA . ALA A 1 209 ? -22.263 -78.883 -5.945 1.00 55.09 209 ALA A CA 1
ATOM 1659 C C . ALA A 1 209 ? -23.514 -79.086 -5.061 1.00 55.09 209 ALA A C 1
ATOM 1661 O O . ALA A 1 209 ? -23.691 -80.166 -4.498 1.00 55.09 209 ALA A O 1
ATOM 1662 N N . LYS A 1 210 ? -24.381 -78.077 -4.936 1.00 44.94 210 LYS A N 1
ATOM 1663 C CA . LYS A 1 210 ? -25.726 -78.186 -4.350 1.00 44.94 210 LYS A CA 1
ATOM 1664 C C . LYS A 1 210 ? -26.740 -77.536 -5.276 1.00 44.94 210 LYS A C 1
ATOM 1666 O O . LYS A 1 210 ? -27.884 -78.033 -5.286 1.00 44.94 210 LYS A O 1
#